Protein AF-A0A5C7PFW2-F1 (afdb_monomer)

Structure (mmCIF, N/CA/C/O backbone):
data_AF-A0A5C7PFW2-F1
#
_entry.id   AF-A0A5C7PFW2-F1
#
loop_
_atom_site.group_PDB
_atom_site.id
_atom_site.type_symbol
_atom_site.label_atom_id
_atom_site.label_alt_id
_atom_site.label_comp_id
_atom_site.label_asym_id
_atom_site.label_entity_id
_atom_site.label_seq_id
_atom_site.pdbx_PDB_ins_code
_atom_site.Cartn_x
_atom_site.Cartn_y
_atom_site.Cartn_z
_atom_site.occupancy
_atom_site.B_iso_or_equiv
_atom_site.auth_seq_id
_atom_site.auth_comp_id
_atom_site.auth_asym_id
_atom_site.auth_atom_id
_atom_site.pdbx_PDB_model_num
ATOM 1 N N . MET A 1 1 ? 14.419 -6.533 11.117 1.00 58.41 1 MET A N 1
ATOM 2 C CA . MET A 1 1 ? 13.144 -5.797 11.084 1.00 58.41 1 MET A CA 1
ATOM 3 C C . MET A 1 1 ? 13.239 -4.770 9.971 1.00 58.41 1 MET A C 1
ATOM 5 O O . MET A 1 1 ? 14.341 -4.310 9.680 1.00 58.41 1 MET A O 1
ATOM 9 N N . SER A 1 2 ? 12.145 -4.497 9.266 1.00 79.31 2 SER A N 1
ATOM 10 C CA . SER A 1 2 ? 12.105 -3.387 8.311 1.00 79.31 2 SER A CA 1
ATOM 11 C C . SER A 1 2 ? 12.112 -2.048 9.065 1.00 79.31 2 SER A C 1
ATOM 13 O O . SER A 1 2 ? 11.689 -1.977 10.216 1.00 79.31 2 SER A O 1
ATOM 15 N N . SER A 1 3 ? 12.561 -0.965 8.422 1.00 87.31 3 SER A N 1
ATOM 16 C CA . SER A 1 3 ? 12.561 0.372 9.046 1.00 87.31 3 SER A CA 1
ATOM 17 C C . SER A 1 3 ? 11.156 0.813 9.494 1.00 87.31 3 SER A C 1
ATOM 19 O O . SER A 1 3 ? 11.021 1.553 10.464 1.00 87.31 3 SER A O 1
ATOM 21 N N . MET A 1 4 ? 10.103 0.333 8.824 1.00 91.19 4 MET A N 1
ATOM 22 C CA . MET A 1 4 ? 8.717 0.617 9.199 1.00 91.19 4 MET A CA 1
ATOM 23 C C . MET A 1 4 ? 8.263 -0.157 10.438 1.00 91.19 4 MET A C 1
ATOM 25 O O . MET A 1 4 ? 7.565 0.411 11.269 1.00 91.19 4 MET A O 1
ATOM 29 N N . GLU A 1 5 ? 8.681 -1.414 10.598 1.00 92.25 5 GLU A N 1
ATOM 30 C CA . GLU A 1 5 ? 8.398 -2.196 11.812 1.00 92.25 5 GLU A CA 1
ATOM 31 C C . GLU A 1 5 ? 9.031 -1.554 13.049 1.00 92.25 5 GLU A C 1
ATOM 33 O O . GLU A 1 5 ? 8.423 -1.505 14.116 1.00 92.25 5 GLU A O 1
ATOM 38 N N . GLU A 1 6 ? 10.250 -1.031 12.910 1.00 93.56 6 GLU A N 1
ATOM 39 C CA . GLU A 1 6 ? 10.944 -0.332 13.993 1.00 93.56 6 GLU A CA 1
ATOM 40 C C . GLU A 1 6 ? 10.229 0.969 14.370 1.00 93.56 6 GLU A C 1
ATOM 42 O O . GLU A 1 6 ? 10.021 1.232 15.557 1.00 93.56 6 GLU A O 1
ATOM 47 N N . ALA A 1 7 ? 9.797 1.747 13.372 1.00 90.62 7 ALA A N 1
ATOM 48 C CA . ALA A 1 7 ? 9.017 2.961 13.589 1.00 90.62 7 ALA A CA 1
ATOM 49 C C . ALA A 1 7 ? 7.659 2.665 14.253 1.00 90.62 7 ALA A C 1
ATOM 51 O O . ALA A 1 7 ? 7.290 3.343 15.214 1.00 90.62 7 ALA A O 1
ATOM 52 N N . ASP A 1 8 ? 6.946 1.626 13.802 1.00 94.88 8 ASP A N 1
ATOM 53 C CA . ASP A 1 8 ? 5.674 1.205 14.400 1.00 94.88 8 ASP A CA 1
ATOM 54 C C . ASP A 1 8 ? 5.854 0.752 15.853 1.00 94.88 8 ASP A C 1
ATOM 56 O O . ASP A 1 8 ? 5.102 1.166 16.737 1.00 94.88 8 ASP A O 1
ATOM 60 N N . LYS A 1 9 ? 6.902 -0.034 16.128 1.00 94.88 9 LYS A N 1
ATOM 61 C CA . LYS A 1 9 ? 7.241 -0.485 17.482 1.00 94.88 9 LYS A CA 1
ATOM 62 C C . LYS A 1 9 ? 7.573 0.687 18.408 1.00 94.88 9 LYS A C 1
ATOM 64 O O . LYS A 1 9 ? 7.133 0.694 19.558 1.00 94.88 9 LYS A O 1
ATOM 69 N N . ALA A 1 10 ? 8.329 1.673 17.925 1.00 94.12 10 ALA A N 1
ATOM 70 C CA . ALA A 1 10 ? 8.646 2.875 18.693 1.00 94.12 10 ALA A CA 1
ATOM 71 C C . ALA A 1 10 ? 7.384 3.698 19.005 1.00 94.12 10 ALA A C 1
ATOM 73 O O . ALA A 1 10 ? 7.201 4.124 20.144 1.00 94.12 10 ALA A O 1
ATOM 74 N N . ALA A 1 11 ? 6.481 3.859 18.030 1.00 91.44 11 ALA A N 1
ATOM 75 C CA . ALA A 1 11 ? 5.197 4.525 18.239 1.00 91.44 11 ALA A CA 1
ATOM 76 C C . ALA A 1 11 ? 4.312 3.766 19.246 1.00 91.44 11 ALA A C 1
ATOM 78 O O . ALA A 1 11 ? 3.707 4.376 20.132 1.00 91.44 11 ALA A O 1
ATOM 79 N N . ALA A 1 12 ? 4.277 2.432 19.164 1.00 94.19 12 ALA A N 1
ATOM 80 C CA . ALA A 1 12 ? 3.529 1.584 20.090 1.00 94.19 12 ALA A CA 1
ATOM 81 C C . ALA A 1 12 ? 3.974 1.775 21.546 1.00 94.19 12 ALA A C 1
ATOM 83 O O . ALA A 1 12 ? 3.132 1.858 22.435 1.00 94.19 12 ALA A O 1
ATOM 84 N N . ALA A 1 13 ? 5.284 1.894 21.783 1.00 95.81 13 ALA A N 1
ATOM 85 C CA . ALA A 1 13 ? 5.854 2.009 23.124 1.00 95.81 13 ALA A CA 1
ATOM 86 C C . ALA A 1 13 ? 5.426 3.278 23.888 1.00 95.81 13 ALA A C 1
ATOM 88 O O . ALA A 1 13 ? 5.554 3.319 25.110 1.00 95.81 13 ALA A O 1
ATOM 89 N N . VAL A 1 14 ? 4.927 4.306 23.191 1.00 94.62 14 VAL A N 1
ATOM 90 C CA . VAL A 1 14 ? 4.545 5.602 23.786 1.00 94.62 14 VAL A CA 1
ATOM 91 C C . VAL A 1 14 ? 3.056 5.939 23.646 1.00 94.62 14 VAL A C 1
ATOM 93 O O . VAL A 1 14 ? 2.611 6.969 24.153 1.00 94.62 14 VAL A O 1
ATOM 96 N N . SER A 1 15 ? 2.279 5.101 22.957 1.00 91.00 15 SER A N 1
ATOM 97 C CA . SER A 1 15 ? 0.868 5.375 22.658 1.00 91.00 15 SER A CA 1
ATOM 98 C C . SER A 1 15 ? -0.029 5.171 23.884 1.00 91.00 15 SER A C 1
ATOM 100 O O . SER A 1 15 ? 0.099 4.177 24.593 1.00 91.00 15 SER A O 1
ATOM 102 N N . LYS A 1 16 ? -0.955 6.110 24.120 1.00 93.81 16 LYS A N 1
ATOM 103 C CA . LYS A 1 16 ? -1.936 6.075 25.229 1.00 93.81 16 LYS A CA 1
ATOM 104 C C . LYS A 1 16 ? -3.391 5.973 24.761 1.00 93.81 16 LYS A C 1
ATOM 106 O O . LYS A 1 16 ? -4.264 5.681 25.563 1.00 93.81 16 LYS A O 1
ATOM 111 N N . GLU A 1 17 ? -3.618 6.212 23.476 1.00 91.25 17 GLU A N 1
ATOM 112 C CA . GLU A 1 17 ? -4.919 6.258 22.809 1.00 91.25 17 GLU A CA 1
ATOM 113 C C . GLU A 1 17 ? -4.904 5.302 21.602 1.00 91.25 17 GLU A C 1
ATOM 115 O O . GLU A 1 17 ? -3.811 4.902 21.169 1.00 91.25 17 GLU A O 1
ATOM 120 N N . PRO A 1 18 ? -6.071 4.937 21.032 1.00 93.50 18 PRO A N 1
ATOM 121 C CA . PRO A 1 18 ? -6.139 4.130 19.817 1.00 93.50 18 PRO A CA 1
ATOM 122 C C . PRO A 1 18 ? -5.284 4.714 18.687 1.00 93.50 18 PRO A C 1
ATOM 124 O O . PRO A 1 18 ? -5.275 5.922 18.445 1.00 93.50 18 PRO A O 1
ATOM 127 N N . ARG A 1 19 ? -4.579 3.841 17.965 1.00 94.62 19 ARG A N 1
ATOM 128 C CA . ARG A 1 19 ? -3.699 4.201 16.848 1.00 94.62 19 ARG A CA 1
ATOM 129 C C . ARG A 1 19 ? -3.888 3.223 15.699 1.00 94.62 19 ARG A C 1
ATOM 131 O O . ARG A 1 19 ? -4.321 2.098 15.914 1.00 94.62 19 ARG A O 1
ATOM 138 N N . VAL A 1 20 ? -3.447 3.625 14.516 1.00 96.44 20 VAL A N 1
ATOM 139 C CA . VAL A 1 20 ? -3.260 2.711 13.386 1.00 96.44 20 VAL A CA 1
ATOM 140 C C . VAL A 1 20 ? -1.843 2.144 13.436 1.00 96.44 20 VAL A C 1
ATOM 142 O O . VAL A 1 20 ? -0.877 2.914 13.503 1.00 96.44 20 VAL A O 1
ATOM 145 N N . SER A 1 21 ? -1.720 0.818 13.424 1.00 96.75 21 SER A N 1
ATOM 146 C CA . SER A 1 21 ? -0.447 0.100 13.322 1.00 96.75 21 SER A CA 1
ATOM 147 C C . SER A 1 21 ? -0.145 -0.381 11.906 1.00 96.75 21 SER A C 1
ATOM 149 O O . SER A 1 21 ? -1.033 -0.453 11.054 1.00 96.75 21 SER A O 1
ATOM 151 N N . LEU A 1 22 ? 1.112 -0.771 11.667 1.00 97.06 22 LEU A N 1
ATOM 152 C CA . LEU A 1 22 ? 1.497 -1.438 10.419 1.00 97.06 22 LEU A CA 1
ATOM 153 C C . LEU A 1 22 ? 0.630 -2.679 10.170 1.00 97.06 22 LEU A C 1
ATOM 155 O O . LEU A 1 22 ? 0.133 -2.872 9.064 1.00 97.06 22 LEU A O 1
ATOM 159 N N . ALA A 1 23 ? 0.414 -3.482 11.215 1.00 96.94 23 ALA A N 1
ATOM 160 C CA . ALA A 1 23 ? -0.381 -4.701 11.134 1.00 96.94 23 ALA A CA 1
ATOM 161 C C . ALA A 1 23 ? -1.847 -4.410 10.779 1.00 96.94 23 ALA A C 1
ATOM 163 O O . ALA A 1 23 ? -2.431 -5.151 9.992 1.00 96.94 23 ALA A O 1
ATOM 164 N N . ASP A 1 24 ? -2.424 -3.317 11.293 1.00 96.69 24 ASP A N 1
ATOM 165 C CA . ASP A 1 24 ? -3.787 -2.905 10.934 1.00 96.69 24 ASP A CA 1
ATOM 166 C C . ASP A 1 24 ? -3.885 -2.564 9.446 1.00 96.69 24 ASP A C 1
ATOM 168 O O . ASP A 1 24 ? -4.825 -2.988 8.778 1.00 96.69 24 ASP A O 1
ATOM 172 N N . ILE A 1 25 ? -2.900 -1.836 8.908 1.00 97.62 25 ILE A N 1
ATOM 173 C CA . ILE A 1 25 ? -2.858 -1.487 7.482 1.00 97.62 25 ILE A CA 1
ATOM 174 C C . ILE A 1 25 ? -2.733 -2.752 6.634 1.00 97.62 25 ILE A C 1
ATOM 176 O O . ILE A 1 25 ? -3.517 -2.952 5.706 1.00 97.62 25 ILE A O 1
ATOM 180 N N . GLU A 1 26 ? -1.783 -3.628 6.966 1.00 97.38 26 GLU A N 1
ATOM 181 C CA . GLU A 1 26 ? -1.547 -4.865 6.217 1.00 97.38 26 GLU A CA 1
ATOM 182 C C . GLU A 1 26 ? -2.753 -5.806 6.262 1.00 97.38 26 GLU A C 1
ATOM 184 O O . GLU A 1 26 ? -3.108 -6.400 5.243 1.00 97.38 26 GLU A O 1
ATOM 189 N N . ALA A 1 27 ? -3.452 -5.872 7.396 1.00 97.88 27 ALA A N 1
ATOM 190 C CA . ALA A 1 27 ? -4.677 -6.650 7.538 1.00 97.88 27 ALA A CA 1
ATOM 191 C C . ALA A 1 27 ? -5.836 -6.131 6.669 1.00 97.88 27 ALA A C 1
ATOM 193 O O . ALA A 1 27 ? -6.778 -6.888 6.411 1.00 97.88 27 ALA A O 1
ATOM 194 N N . GLN A 1 28 ? -5.800 -4.873 6.217 1.00 97.81 28 GLN A N 1
ATOM 195 C CA . GLN A 1 28 ? -6.814 -4.295 5.329 1.00 97.81 28 GLN A CA 1
ATOM 196 C C . GLN A 1 28 ? -6.480 -4.436 3.838 1.00 97.81 28 GLN A C 1
ATOM 198 O O . GLN A 1 28 ? -7.343 -4.150 3.007 1.00 97.81 28 GLN A O 1
ATOM 203 N N . ILE A 1 29 ? -5.284 -4.906 3.474 1.00 98.38 29 ILE A N 1
ATOM 204 C CA . ILE A 1 29 ? -4.924 -5.157 2.073 1.00 98.38 29 ILE A CA 1
ATOM 205 C C . ILE A 1 29 ? -5.651 -6.421 1.594 1.00 98.38 29 ILE A C 1
ATOM 207 O O . ILE A 1 29 ? -5.513 -7.498 2.170 1.00 98.38 29 ILE A O 1
ATOM 211 N N . ALA A 1 30 ? -6.437 -6.289 0.527 1.00 98.44 30 ALA A N 1
ATOM 212 C CA . ALA A 1 30 ? -7.112 -7.399 -0.140 1.00 98.44 30 ALA A CA 1
ATOM 213 C C . ALA A 1 30 ? -6.252 -8.010 -1.255 1.00 98.44 30 ALA A C 1
ATOM 215 O O . ALA A 1 30 ? -6.235 -9.226 -1.425 1.00 98.44 30 ALA A O 1
ATOM 216 N N . SER A 1 31 ? -5.539 -7.181 -2.023 1.00 98.50 31 SER A N 1
ATOM 217 C CA . SER A 1 31 ? -4.629 -7.655 -3.072 1.00 98.50 31 SER A CA 1
ATOM 218 C C . SER A 1 31 ? -3.511 -6.655 -3.363 1.00 98.50 31 SER A C 1
ATOM 220 O O . SER A 1 31 ? -3.645 -5.458 -3.104 1.00 98.50 31 SER A O 1
ATOM 222 N N . GLU A 1 32 ? -2.402 -7.167 -3.897 1.00 98.50 32 GLU A N 1
ATOM 223 C CA . GLU A 1 32 ? -1.198 -6.407 -4.232 1.00 98.50 32 GLU A CA 1
ATOM 224 C C . GLU A 1 32 ? -0.774 -6.722 -5.673 1.00 98.50 32 GLU A C 1
ATOM 226 O O . GLU A 1 32 ? -0.601 -7.887 -6.037 1.00 98.50 32 GLU A O 1
ATOM 231 N N . TYR A 1 33 ? -0.555 -5.679 -6.474 1.00 98.44 33 TYR A N 1
ATOM 232 C CA . TYR A 1 33 ? -0.065 -5.785 -7.848 1.00 98.44 33 TYR A CA 1
ATOM 233 C C . TYR A 1 33 ? 1.243 -5.014 -7.988 1.00 98.44 33 TYR A C 1
ATOM 235 O O . TYR A 1 33 ? 1.311 -3.829 -7.666 1.00 98.44 33 TYR A O 1
ATOM 243 N N . ARG A 1 34 ? 2.285 -5.680 -8.491 1.00 98.19 34 ARG A N 1
ATOM 244 C CA . ARG A 1 34 ? 3.625 -5.104 -8.663 1.00 98.19 34 ARG A CA 1
ATOM 245 C C . ARG A 1 34 ? 4.099 -5.266 -10.095 1.00 98.19 34 ARG A C 1
ATOM 247 O O . ARG A 1 34 ? 4.126 -6.380 -10.612 1.00 98.19 34 ARG A O 1
ATOM 254 N N . PHE A 1 35 ? 4.508 -4.167 -10.710 1.00 98.06 35 PHE A N 1
ATOM 255 C CA . PHE A 1 35 ? 4.990 -4.136 -12.088 1.00 98.06 35 PHE A CA 1
ATOM 256 C C . PHE A 1 35 ? 5.833 -2.882 -12.329 1.00 98.06 35 PHE A C 1
ATOM 258 O O . PHE A 1 35 ? 5.828 -1.949 -11.524 1.00 98.06 35 PHE A O 1
ATOM 265 N N . THR A 1 36 ? 6.600 -2.859 -13.412 1.00 98.06 36 THR A N 1
ATOM 266 C CA . THR A 1 36 ? 7.261 -1.634 -13.875 1.00 98.06 36 THR A CA 1
ATOM 267 C C . THR A 1 36 ? 6.334 -0.841 -14.789 1.00 98.06 36 THR A C 1
ATOM 269 O O . THR A 1 36 ? 5.447 -1.407 -15.427 1.00 98.06 36 THR A O 1
ATOM 272 N N . ALA A 1 37 ? 6.540 0.468 -14.919 1.00 97.38 37 ALA A N 1
ATOM 273 C CA . ALA A 1 37 ? 5.761 1.254 -15.875 1.00 97.38 37 ALA A CA 1
ATOM 274 C C . ALA A 1 37 ? 5.912 0.737 -17.320 1.00 97.38 37 ALA A C 1
ATOM 276 O O . ALA A 1 37 ? 4.964 0.820 -18.098 1.00 97.38 37 ALA A O 1
ATOM 277 N N . ALA A 1 38 ? 7.064 0.149 -17.666 1.00 97.12 38 ALA A N 1
ATOM 278 C CA . ALA A 1 38 ? 7.262 -0.531 -18.943 1.00 97.12 38 ALA A CA 1
ATOM 279 C C . ALA A 1 38 ? 6.309 -1.726 -19.124 1.00 97.12 38 ALA A C 1
ATOM 281 O O . ALA A 1 38 ? 5.708 -1.848 -20.190 1.00 97.12 38 ALA A O 1
ATOM 282 N N . ASP A 1 39 ? 6.119 -2.555 -18.091 1.00 96.69 39 ASP A N 1
ATOM 283 C CA . ASP A 1 39 ? 5.187 -3.694 -18.126 1.00 96.69 39 ASP A CA 1
ATOM 284 C C . ASP A 1 39 ? 3.740 -3.224 -18.355 1.00 96.69 39 ASP A C 1
ATOM 286 O O . ASP A 1 39 ? 3.015 -3.798 -19.166 1.00 96.69 39 ASP A O 1
ATOM 290 N N . ALA A 1 40 ? 3.325 -2.145 -17.682 1.00 95.81 40 ALA A N 1
ATOM 291 C CA . ALA A 1 40 ? 1.983 -1.582 -17.842 1.00 95.81 40 ALA A CA 1
ATOM 292 C C . ALA A 1 40 ? 1.746 -1.039 -19.257 1.00 95.81 40 ALA A C 1
ATOM 294 O O . ALA A 1 40 ? 0.712 -1.303 -19.866 1.00 95.81 40 ALA A O 1
ATOM 295 N N . VAL A 1 41 ? 2.723 -0.303 -19.793 1.00 96.88 41 VAL A N 1
ATOM 296 C CA . VAL A 1 41 ? 2.659 0.252 -21.149 1.00 96.88 41 VAL A CA 1
ATOM 297 C C . VAL A 1 41 ? 2.657 -0.851 -22.209 1.00 96.88 41 VAL A C 1
ATOM 299 O O . VAL A 1 41 ? 1.942 -0.738 -23.205 1.00 96.88 41 VAL A O 1
ATOM 302 N N . HIS A 1 42 ? 3.404 -1.934 -21.984 1.00 95.88 42 HIS A N 1
ATOM 303 C CA . HIS A 1 42 ? 3.425 -3.090 -22.877 1.00 95.88 42 HIS A CA 1
ATOM 304 C C . HIS A 1 42 ? 2.048 -3.759 -23.025 1.00 95.88 42 HIS A C 1
ATOM 306 O O . HIS A 1 42 ? 1.757 -4.316 -24.079 1.00 95.88 42 HIS A O 1
ATOM 312 N N . GLY A 1 43 ? 1.189 -3.675 -22.003 1.00 93.88 43 GLY A N 1
ATOM 313 C CA . GLY A 1 43 ? -0.171 -4.222 -22.034 1.00 93.88 43 GLY A CA 1
ATOM 314 C C . GLY A 1 43 ? -1.193 -3.405 -22.840 1.00 93.88 43 GLY A C 1
ATOM 315 O O . GLY A 1 43 ? -2.323 -3.861 -23.012 1.00 93.88 43 GLY A O 1
ATOM 316 N N . LEU A 1 44 ? -0.843 -2.209 -23.327 1.00 96.50 44 LEU A N 1
ATOM 317 C CA . LEU A 1 44 ? -1.738 -1.374 -24.138 1.00 96.50 44 LEU A CA 1
ATOM 318 C C . LEU A 1 44 ? -1.840 -1.888 -25.582 1.00 96.50 44 LEU A C 1
ATOM 320 O O . LEU A 1 44 ? -0.916 -2.507 -26.100 1.00 96.50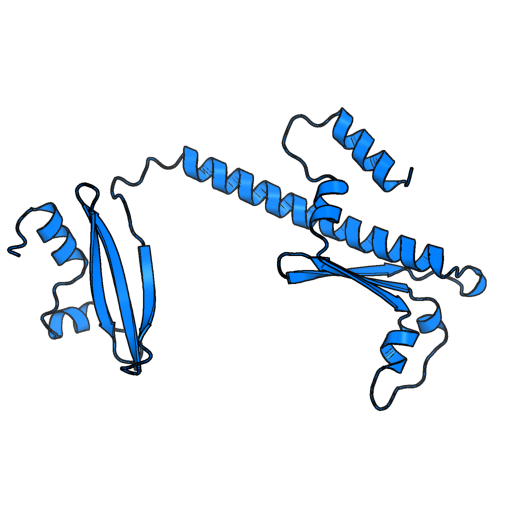 44 LEU A O 1
ATOM 324 N N . THR A 1 45 ? -2.964 -1.614 -26.255 1.00 95.06 45 THR A N 1
ATOM 325 C CA . THR A 1 45 ? -3.204 -2.050 -27.643 1.00 95.06 45 THR A CA 1
ATOM 326 C C . THR A 1 45 ? -3.617 -0.868 -28.537 1.00 95.06 45 THR A C 1
ATOM 328 O O . THR A 1 45 ? -4.722 -0.353 -28.362 1.00 95.06 45 THR A O 1
ATOM 331 N N . PRO A 1 46 ? -2.778 -0.446 -29.508 1.00 93.06 46 PRO A N 1
ATOM 332 C CA . PRO A 1 46 ? -1.401 -0.902 -29.729 1.00 93.06 46 PRO A CA 1
ATOM 333 C C . PRO A 1 46 ? -0.452 -0.410 -28.616 1.00 93.06 46 PRO A C 1
ATOM 335 O O . PRO A 1 46 ? -0.692 0.655 -28.041 1.00 93.06 46 PRO A O 1
ATOM 338 N N . PRO A 1 47 ? 0.639 -1.137 -28.316 1.00 93.50 47 PRO A N 1
ATOM 339 C CA . PRO A 1 47 ? 1.600 -0.690 -27.317 1.00 93.50 47 PRO A CA 1
ATOM 340 C C . PRO A 1 47 ? 2.423 0.480 -27.878 1.00 93.50 47 PRO A C 1
ATOM 342 O O . PRO A 1 47 ? 2.971 0.369 -28.981 1.00 93.50 47 PRO A O 1
ATOM 345 N N . PRO A 1 48 ? 2.545 1.607 -27.157 1.00 94.12 48 PRO A N 1
ATOM 346 C CA . PRO A 1 48 ? 3.430 2.683 -27.576 1.00 94.12 48 PRO A CA 1
ATOM 347 C C . PRO A 1 48 ? 4.906 2.302 -27.331 1.00 94.12 48 PRO A C 1
ATOM 349 O O . PRO A 1 48 ? 5.198 1.352 -26.596 1.00 94.12 48 PRO A O 1
ATOM 352 N N . PRO A 1 49 ? 5.871 3.037 -27.919 1.00 95.38 49 PRO A N 1
ATOM 353 C CA . PRO A 1 49 ? 7.292 2.778 -27.703 1.00 95.38 49 PRO A CA 1
ATOM 354 C C . PRO A 1 49 ? 7.691 2.893 -26.224 1.00 95.38 49 PRO A C 1
ATOM 356 O O . PRO A 1 49 ? 7.449 3.913 -25.577 1.00 95.38 49 PRO A O 1
ATOM 359 N N . ILE A 1 50 ? 8.348 1.859 -25.695 1.00 95.31 50 ILE A N 1
ATOM 360 C CA . ILE A 1 50 ? 8.849 1.844 -24.316 1.00 95.31 50 ILE A CA 1
ATOM 361 C C . ILE A 1 50 ? 10.172 2.612 -24.251 1.00 95.31 50 ILE A C 1
ATOM 363 O O . ILE A 1 50 ? 11.146 2.241 -24.905 1.00 95.31 50 ILE A O 1
ATOM 367 N N . VAL A 1 51 ? 10.222 3.651 -23.416 1.00 94.81 51 VAL A N 1
ATOM 368 C CA . VAL A 1 51 ? 11.439 4.433 -23.146 1.00 94.81 51 VAL A CA 1
ATOM 369 C C . VAL A 1 51 ? 12.150 3.946 -21.881 1.00 94.81 51 VAL A C 1
ATOM 371 O O . VAL A 1 51 ? 11.515 3.458 -20.947 1.00 94.81 51 VAL A O 1
ATOM 374 N N . GLU A 1 52 ? 13.475 4.100 -21.834 1.00 92.56 52 GLU A N 1
ATOM 375 C CA . GLU A 1 52 ? 14.331 3.545 -20.772 1.00 92.56 52 GLU A CA 1
ATOM 376 C C . GLU A 1 52 ? 13.904 3.909 -19.333 1.00 92.56 52 GLU A C 1
ATOM 378 O O . GLU A 1 52 ? 13.879 3.012 -18.489 1.00 92.56 52 GLU A O 1
ATOM 383 N N . PRO A 1 53 ? 13.464 5.152 -19.027 1.00 94.94 53 PRO A N 1
ATOM 384 C CA . PRO A 1 53 ? 12.992 5.499 -17.683 1.00 94.94 53 PRO A CA 1
ATOM 385 C C . PRO A 1 53 ? 11.807 4.660 -17.177 1.00 94.94 53 PRO A C 1
ATOM 387 O O . PRO A 1 53 ? 11.658 4.475 -15.970 1.00 94.94 53 PRO A O 1
ATOM 390 N N . LEU A 1 54 ? 10.971 4.114 -18.069 1.00 96.31 54 LEU A N 1
ATOM 391 C CA . LEU A 1 54 ? 9.821 3.292 -17.672 1.00 96.31 54 LEU A CA 1
ATOM 392 C C . LEU A 1 54 ? 10.235 1.920 -17.126 1.00 96.31 54 LEU A C 1
ATOM 394 O O . LEU A 1 54 ? 9.486 1.321 -16.355 1.00 96.31 54 LEU A O 1
ATOM 398 N N . LYS A 1 55 ? 11.422 1.427 -17.498 1.00 95.50 55 LYS A N 1
ATOM 399 C CA . LYS A 1 55 ? 11.930 0.115 -17.067 1.00 95.50 55 LYS A CA 1
ATOM 400 C C . LYS A 1 55 ? 12.408 0.107 -15.614 1.00 95.50 55 LYS A C 1
ATOM 402 O O . LYS A 1 55 ? 12.515 -0.958 -15.018 1.00 95.50 55 LYS A O 1
ATOM 407 N N . ILE A 1 56 ? 12.687 1.284 -15.052 1.00 96.75 56 ILE A N 1
ATOM 408 C CA . ILE A 1 56 ? 13.206 1.443 -13.684 1.00 96.75 56 ILE A CA 1
ATOM 409 C C . ILE A 1 56 ? 12.166 2.017 -12.714 1.00 96.75 56 ILE A C 1
ATOM 411 O O . ILE A 1 56 ? 12.408 2.064 -11.511 1.00 96.75 56 ILE A O 1
ATOM 415 N N . LEU A 1 57 ? 11.010 2.447 -13.229 1.00 97.81 57 LEU A N 1
ATOM 416 C CA . LEU A 1 57 ? 9.884 2.921 -12.433 1.00 97.81 57 LEU A CA 1
ATOM 417 C C . LEU A 1 57 ? 9.066 1.721 -11.944 1.00 97.81 57 LEU A C 1
ATOM 419 O O . LEU A 1 57 ? 8.246 1.177 -12.683 1.00 97.81 57 LEU A O 1
ATOM 423 N N . SER A 1 58 ? 9.289 1.320 -10.695 1.00 98.44 58 SER A N 1
ATOM 424 C CA . SER A 1 58 ? 8.507 0.293 -10.007 1.00 98.44 58 SER A CA 1
ATOM 425 C C . SER A 1 58 ? 7.211 0.883 -9.453 1.00 98.44 58 SER A C 1
ATOM 427 O O . SER A 1 58 ? 7.222 1.925 -8.794 1.00 98.44 58 SER A O 1
ATOM 429 N N . ILE A 1 59 ? 6.104 0.185 -9.685 1.00 98.56 59 ILE A N 1
ATOM 430 C CA . ILE A 1 59 ? 4.761 0.535 -9.227 1.00 98.56 59 ILE A CA 1
ATOM 431 C C . ILE A 1 59 ? 4.247 -0.596 -8.333 1.00 98.56 59 ILE A C 1
ATOM 433 O O . ILE A 1 59 ? 4.430 -1.778 -8.637 1.00 98.56 59 ILE A O 1
ATOM 437 N N . CYS A 1 60 ? 3.611 -0.222 -7.226 1.00 98.62 60 CYS A N 1
ATOM 438 C CA . CYS A 1 60 ? 2.872 -1.123 -6.353 1.00 98.62 60 CYS A CA 1
ATOM 439 C C . CYS A 1 60 ? 1.451 -0.583 -6.190 1.00 98.62 60 CYS A C 1
ATOM 441 O O . CYS A 1 60 ? 1.276 0.553 -5.753 1.00 98.62 60 CYS A O 1
ATOM 443 N N . ILE A 1 61 ? 0.447 -1.375 -6.548 1.00 98.75 61 ILE A N 1
ATOM 444 C CA . ILE A 1 61 ? -0.962 -1.055 -6.320 1.00 98.75 61 ILE A CA 1
ATOM 445 C C . ILE A 1 61 ? -1.465 -1.955 -5.200 1.00 98.75 61 ILE A C 1
ATOM 447 O O . ILE A 1 61 ? -1.404 -3.179 -5.323 1.00 98.75 61 ILE A O 1
ATOM 451 N N . LEU A 1 62 ? -1.983 -1.348 -4.136 1.00 98.75 62 LEU A N 1
ATOM 452 C CA . LEU A 1 62 ? -2.684 -2.057 -3.071 1.00 98.75 62 LEU A CA 1
ATOM 453 C C . LEU A 1 62 ? -4.178 -1.784 -3.211 1.00 98.75 62 LEU A C 1
ATOM 455 O O . LEU A 1 62 ? -4.604 -0.627 -3.235 1.00 98.75 62 LEU A O 1
ATOM 459 N N . VAL A 1 63 ? -4.965 -2.851 -3.298 1.00 98.62 63 VAL A N 1
ATOM 460 C CA . VAL A 1 63 ? -6.425 -2.787 -3.212 1.00 98.62 63 VAL A CA 1
ATOM 461 C C . VAL A 1 63 ? -6.810 -3.141 -1.785 1.00 98.62 63 VAL A C 1
ATOM 463 O O . VAL A 1 63 ? -6.452 -4.212 -1.294 1.00 98.62 63 VAL A O 1
ATOM 466 N N . MET A 1 64 ? -7.531 -2.247 -1.125 1.00 98.06 64 MET A N 1
ATOM 467 C CA . MET A 1 64 ? -8.004 -2.403 0.246 1.00 98.06 64 MET A CA 1
ATOM 468 C C . MET A 1 64 ? -9.323 -3.189 0.276 1.00 98.06 64 MET A C 1
ATOM 470 O O . MET A 1 64 ? -10.081 -3.192 -0.693 1.00 98.06 64 MET A O 1
ATOM 474 N N . LYS A 1 65 ? -9.644 -3.828 1.406 1.00 97.75 65 LYS A N 1
ATOM 475 C CA . LYS A 1 65 ? -10.891 -4.599 1.599 1.00 97.75 65 LYS A CA 1
ATOM 476 C C . LYS A 1 65 ? -12.170 -3.781 1.392 1.00 97.75 65 LYS A C 1
ATOM 478 O O . LYS A 1 65 ? -13.188 -4.345 1.012 1.00 97.75 65 LYS A O 1
ATOM 483 N N . ASN A 1 66 ? -12.117 -2.469 1.612 1.00 92.12 66 ASN A N 1
ATOM 484 C CA . ASN A 1 66 ? -13.230 -1.546 1.368 1.00 92.12 66 ASN A CA 1
ATOM 485 C C . ASN A 1 66 ? -13.334 -1.070 -0.097 1.00 92.12 66 ASN A C 1
ATOM 487 O O . ASN A 1 66 ? -14.143 -0.198 -0.395 1.00 92.12 66 ASN A O 1
ATOM 491 N N . GLY A 1 67 ? -12.496 -1.590 -0.999 1.00 95.94 67 GLY A N 1
ATOM 492 C CA . GLY A 1 67 ? -12.459 -1.205 -2.410 1.00 95.94 67 GLY A CA 1
ATOM 493 C C . GLY A 1 67 ? -11.598 0.021 -2.725 1.00 95.94 67 GLY A C 1
ATOM 494 O O . GLY A 1 67 ? -11.417 0.337 -3.898 1.00 95.94 67 GLY A O 1
ATOM 495 N N . PHE A 1 68 ? -11.026 0.700 -1.723 1.00 97.44 68 PHE A N 1
ATOM 496 C CA . PHE A 1 68 ? -10.094 1.801 -1.967 1.00 97.44 68 PHE A CA 1
ATOM 497 C C . PHE A 1 68 ? -8.784 1.282 -2.573 1.00 97.44 68 PHE A C 1
ATOM 499 O O . PHE A 1 68 ? -8.294 0.219 -2.195 1.00 97.44 68 PHE A O 1
ATOM 506 N N . THR A 1 69 ? -8.182 2.042 -3.485 1.00 98.19 69 THR A N 1
ATOM 507 C CA . THR A 1 69 ? -6.905 1.679 -4.113 1.00 98.19 69 THR A CA 1
ATOM 508 C C . THR A 1 69 ? -5.857 2.748 -3.865 1.00 98.19 69 THR A C 1
ATOM 510 O O . THR A 1 69 ? -6.117 3.928 -4.095 1.00 98.19 69 THR A O 1
ATOM 513 N N . VAL A 1 70 ? -4.653 2.336 -3.474 1.00 98.31 70 VAL A N 1
ATOM 514 C CA . VAL A 1 70 ? -3.492 3.223 -3.335 1.00 98.31 70 VAL A CA 1
ATOM 515 C C . VAL A 1 70 ? -2.372 2.770 -4.264 1.00 98.31 70 VAL A C 1
ATOM 517 O O . VAL A 1 70 ? -2.176 1.574 -4.487 1.00 98.31 70 VAL A 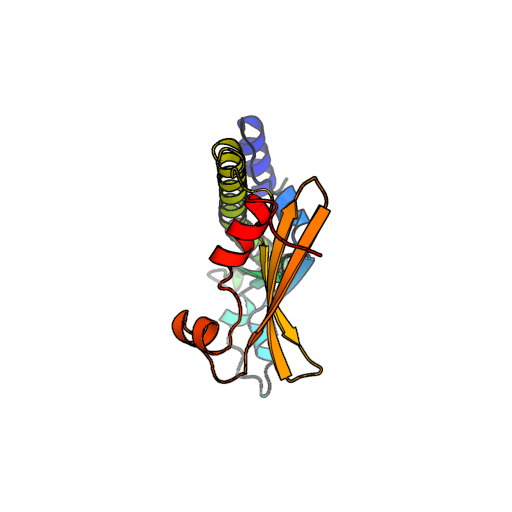O 1
ATOM 520 N N . ILE A 1 71 ? -1.631 3.735 -4.807 1.00 98.56 71 ILE A N 1
ATOM 521 C CA . ILE A 1 71 ? -0.498 3.487 -5.697 1.00 98.56 71 ILE A CA 1
ATOM 522 C C . ILE A 1 71 ? 0.765 4.027 -5.038 1.00 98.56 71 ILE A C 1
ATOM 524 O O . ILE A 1 71 ? 0.892 5.229 -4.798 1.00 98.56 71 ILE A O 1
ATOM 528 N N . GLY A 1 72 ? 1.718 3.142 -4.789 1.00 98.56 72 GLY A N 1
ATOM 529 C CA . GLY A 1 72 ? 3.069 3.499 -4.398 1.00 98.56 72 GLY A CA 1
ATOM 530 C C . GLY A 1 72 ? 4.048 3.379 -5.560 1.00 98.56 72 GLY A C 1
ATOM 531 O O . GLY A 1 72 ? 3.847 2.599 -6.498 1.00 98.56 72 GLY A O 1
ATOM 532 N N . LYS A 1 73 ? 5.111 4.181 -5.513 1.00 98.38 73 LYS A N 1
ATOM 533 C CA . LYS A 1 73 ? 6.081 4.310 -6.609 1.00 98.38 73 LYS A CA 1
ATOM 534 C C . LYS A 1 73 ? 7.521 4.344 -6.113 1.00 98.38 73 LYS A C 1
ATOM 536 O O . LYS A 1 73 ? 7.823 4.895 -5.059 1.00 98.38 73 LYS A O 1
ATOM 541 N N . SER A 1 74 ? 8.427 3.805 -6.922 1.00 97.62 74 SER A N 1
ATOM 542 C CA . SER A 1 74 ? 9.869 3.953 -6.739 1.00 97.62 74 SER A CA 1
ATOM 543 C C . SER A 1 74 ? 10.544 4.181 -8.085 1.00 97.62 74 SER A C 1
ATOM 545 O O . SER A 1 74 ? 10.386 3.384 -9.007 1.00 97.62 74 SER A O 1
ATOM 547 N N . ALA A 1 75 ? 11.285 5.282 -8.190 1.00 94.69 75 ALA A N 1
ATOM 548 C CA . ALA A 1 75 ? 12.016 5.672 -9.388 1.00 94.69 75 ALA A CA 1
ATOM 549 C C . ALA A 1 75 ? 13.444 6.079 -8.992 1.00 94.69 75 ALA A C 1
ATOM 551 O O . ALA A 1 75 ? 13.637 7.189 -8.489 1.00 94.69 75 ALA A O 1
ATOM 552 N N . PRO A 1 76 ? 14.451 5.203 -9.150 1.00 92.19 76 PRO A N 1
ATOM 553 C CA . PRO A 1 76 ? 15.829 5.584 -8.885 1.00 92.19 76 PRO A CA 1
ATOM 554 C C . PRO A 1 76 ? 16.313 6.594 -9.929 1.00 92.19 76 PRO A C 1
ATOM 556 O O . PRO A 1 76 ? 15.930 6.542 -11.094 1.00 92.19 76 PRO A O 1
ATOM 559 N N . ALA A 1 77 ? 17.211 7.490 -9.520 1.00 90.00 77 ALA A N 1
ATOM 560 C CA . ALA A 1 77 ? 17.747 8.528 -10.403 1.00 90.00 77 ALA A CA 1
ATOM 561 C C . ALA A 1 77 ? 18.599 7.976 -11.564 1.00 90.00 77 ALA A C 1
ATOM 563 O O . ALA A 1 77 ? 18.789 8.664 -12.562 1.00 90.00 77 ALA A O 1
ATOM 564 N N . SER A 1 78 ? 19.131 6.755 -11.435 1.00 90.38 78 SER A N 1
ATOM 565 C CA . SER A 1 78 ? 19.983 6.120 -12.444 1.00 90.38 78 SER A CA 1
ATOM 566 C C . SER A 1 78 ? 19.612 4.648 -12.639 1.00 90.38 78 SER A C 1
ATOM 568 O O . SER A 1 78 ? 19.525 3.923 -11.641 1.00 90.38 78 SER A O 1
ATOM 570 N N . PRO A 1 79 ? 19.481 4.170 -13.894 1.00 90.56 79 PRO A N 1
ATOM 571 C CA . PRO A 1 79 ? 19.285 2.753 -14.187 1.00 90.56 79 PRO A CA 1
ATOM 572 C C . PRO A 1 79 ? 20.385 1.844 -13.641 1.00 90.56 79 PRO A C 1
ATOM 574 O O . PRO A 1 79 ? 20.101 0.714 -13.260 1.00 90.56 79 PRO A O 1
ATOM 577 N N . ALA A 1 80 ? 21.621 2.340 -13.531 1.00 92.62 80 ALA A N 1
ATOM 578 C CA . ALA A 1 80 ? 22.738 1.569 -12.980 1.00 92.62 80 ALA A CA 1
ATOM 579 C C . ALA A 1 80 ? 22.519 1.161 -11.510 1.00 92.62 80 ALA A C 1
ATOM 581 O O . ALA A 1 80 ? 23.091 0.177 -11.052 1.00 92.62 80 ALA A O 1
ATOM 582 N N . ASN A 1 81 ? 21.670 1.898 -10.788 1.00 88.69 81 ASN A N 1
ATOM 583 C CA . ASN A 1 81 ? 21.330 1.638 -9.390 1.00 88.69 81 ASN A CA 1
ATOM 584 C C . ASN A 1 81 ? 19.988 0.905 -9.238 1.00 88.69 81 ASN A C 1
ATOM 586 O O . ASN A 1 81 ? 19.508 0.732 -8.116 1.00 88.69 81 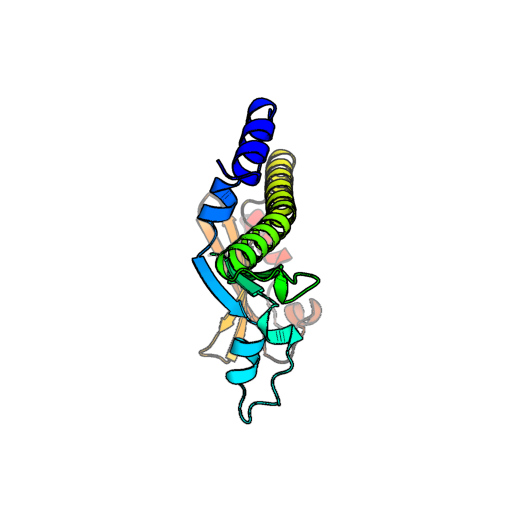ASN A O 1
ATOM 590 N N . TYR A 1 82 ? 19.341 0.518 -10.342 1.00 93.31 82 TYR A N 1
ATOM 591 C CA . TYR A 1 82 ? 18.058 -0.164 -10.277 1.00 93.31 82 TYR A CA 1
ATOM 592 C C . TYR A 1 82 ? 18.238 -1.611 -9.817 1.00 93.31 82 TYR A C 1
ATOM 594 O O . TYR A 1 82 ? 18.929 -2.415 -10.438 1.00 93.31 82 TYR A O 1
ATOM 602 N N . ASN A 1 83 ? 17.543 -1.950 -8.738 1.00 96.06 83 ASN A N 1
ATOM 603 C CA . ASN A 1 83 ? 17.334 -3.317 -8.302 1.00 96.06 83 ASN A CA 1
ATOM 604 C C . ASN A 1 83 ? 15.824 -3.546 -8.229 1.00 96.06 83 ASN A C 1
ATOM 606 O O . ASN A 1 83 ? 15.122 -2.832 -7.512 1.00 96.06 83 ASN A O 1
ATOM 610 N N . ARG A 1 84 ? 15.328 -4.538 -8.971 1.00 94.25 84 ARG A N 1
ATOM 611 C CA . ARG A 1 84 ? 13.890 -4.799 -9.117 1.00 94.25 84 ARG A CA 1
ATOM 612 C C . ARG A 1 84 ? 13.201 -5.103 -7.789 1.00 94.25 84 ARG A C 1
ATOM 614 O O . ARG A 1 84 ? 12.112 -4.595 -7.530 1.00 94.25 84 ARG A O 1
ATOM 621 N N . GLU A 1 85 ? 13.836 -5.903 -6.941 1.00 95.62 85 GLU A N 1
ATOM 622 C CA . GLU A 1 85 ? 13.282 -6.285 -5.641 1.00 95.62 85 GLU A CA 1
ATOM 623 C C . GLU A 1 85 ? 13.219 -5.088 -4.690 1.00 95.62 85 GLU A C 1
ATOM 625 O O . GLU A 1 85 ? 12.182 -4.849 -4.068 1.00 95.62 85 GLU A O 1
ATOM 630 N N . LEU A 1 86 ? 14.286 -4.283 -4.633 1.00 95.38 86 LEU A N 1
ATOM 631 C CA . LEU A 1 86 ? 14.306 -3.057 -3.830 1.00 95.38 86 LEU A CA 1
ATOM 632 C C . LEU A 1 86 ? 13.331 -2.006 -4.367 1.00 95.38 86 LEU A C 1
ATOM 634 O O . LEU A 1 86 ? 12.638 -1.374 -3.576 1.00 95.38 86 LEU A O 1
ATOM 638 N N . GLY A 1 87 ? 13.216 -1.857 -5.688 1.00 96.38 87 GLY A N 1
ATOM 639 C CA . GLY A 1 87 ? 12.247 -0.959 -6.316 1.00 96.38 87 GLY A CA 1
ATOM 640 C C . GLY A 1 87 ? 10.812 -1.305 -5.920 1.00 96.38 87 GLY A C 1
ATOM 641 O O . GLY A 1 87 ? 10.047 -0.426 -5.528 1.00 96.38 87 GLY A O 1
ATOM 642 N N . PHE A 1 88 ? 10.449 -2.591 -5.935 1.00 97.38 88 PHE A N 1
ATOM 643 C CA . PHE A 1 88 ? 9.128 -3.022 -5.474 1.00 97.38 88 PHE A CA 1
ATOM 644 C C . PHE A 1 88 ? 8.928 -2.879 -3.974 1.00 97.38 88 PHE A C 1
ATOM 646 O O . P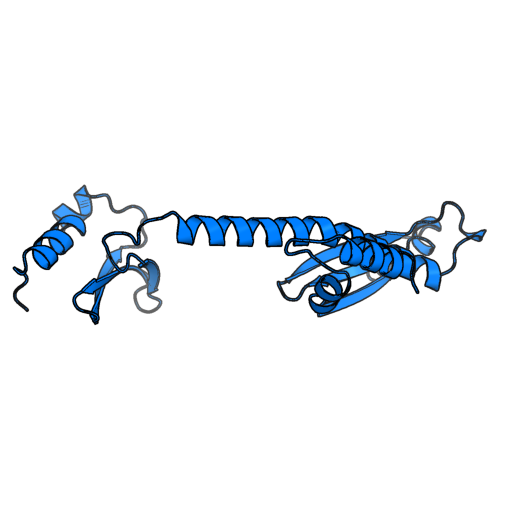HE A 1 88 ? 7.846 -2.470 -3.556 1.00 97.38 88 PHE A O 1
ATOM 653 N N . LYS A 1 89 ? 9.954 -3.173 -3.172 1.00 96.44 89 LYS A N 1
ATOM 654 C CA . LYS A 1 89 ? 9.901 -2.940 -1.730 1.00 96.44 89 LYS A CA 1
ATOM 655 C C . LYS A 1 89 ? 9.618 -1.467 -1.432 1.00 96.44 89 LYS A C 1
ATOM 657 O O . LYS A 1 89 ? 8.670 -1.166 -0.722 1.00 96.44 89 LYS A O 1
ATOM 662 N N . PHE A 1 90 ? 10.368 -0.550 -2.041 1.00 97.00 90 PHE A N 1
ATOM 663 C CA . PHE A 1 90 ? 10.173 0.884 -1.838 1.00 97.00 90 PHE A CA 1
ATOM 664 C C . PHE A 1 90 ? 8.836 1.388 -2.381 1.00 97.00 90 PHE A C 1
ATOM 666 O O . PHE A 1 90 ? 8.226 2.245 -1.752 1.00 97.00 90 PHE A O 1
ATOM 673 N N . ALA A 1 91 ? 8.353 0.844 -3.501 1.00 98.31 91 ALA A N 1
ATOM 674 C CA . ALA A 1 91 ? 7.021 1.166 -4.003 1.00 98.31 91 ALA A CA 1
ATOM 675 C C . ALA A 1 91 ? 5.921 0.692 -3.035 1.00 98.31 91 ALA A C 1
ATOM 677 O O . ALA A 1 91 ? 4.968 1.425 -2.797 1.00 98.31 91 ALA A O 1
ATOM 678 N N . ARG A 1 92 ? 6.051 -0.494 -2.423 1.00 98.06 92 ARG A N 1
ATOM 679 C CA . ARG A 1 92 ? 5.113 -0.960 -1.386 1.00 98.06 92 ARG A CA 1
ATOM 680 C C . ARG A 1 92 ? 5.186 -0.094 -0.127 1.00 98.06 92 ARG A C 1
ATOM 682 O O . ARG A 1 92 ? 4.145 0.315 0.381 1.00 98.06 92 ARG A O 1
ATOM 689 N N . ASP A 1 93 ? 6.391 0.227 0.338 1.00 97.69 93 ASP A N 1
ATOM 690 C CA . ASP A 1 93 ? 6.600 1.093 1.504 1.00 97.69 93 ASP A CA 1
ATOM 691 C C . ASP A 1 93 ? 5.985 2.488 1.277 1.00 97.69 93 ASP A C 1
ATOM 693 O O . ASP A 1 93 ? 5.356 3.042 2.176 1.00 97.69 93 ASP A O 1
ATOM 697 N N . ASP A 1 94 ? 6.114 3.049 0.067 1.00 98.31 94 ASP A N 1
ATOM 698 C CA . ASP A 1 94 ? 5.462 4.304 -0.333 1.00 98.31 94 ASP A CA 1
ATOM 699 C C . ASP A 1 94 ? 3.927 4.203 -0.264 1.00 98.31 94 ASP A C 1
ATOM 701 O O . ASP A 1 94 ? 3.282 5.081 0.306 1.00 98.31 94 ASP A O 1
ATOM 705 N N . ALA A 1 95 ? 3.334 3.111 -0.761 1.00 98.50 95 ALA A N 1
ATOM 706 C CA . ALA A 1 95 ? 1.887 2.887 -0.679 1.00 98.50 95 ALA A CA 1
ATOM 707 C C . ALA A 1 95 ? 1.391 2.789 0.777 1.00 98.50 95 ALA A C 1
ATOM 709 O O . ALA A 1 95 ? 0.389 3.407 1.139 1.00 98.50 95 ALA A O 1
ATOM 710 N N . ILE A 1 96 ? 2.108 2.062 1.640 1.00 98.06 96 ILE A N 1
ATOM 711 C CA . ILE A 1 96 ? 1.746 1.929 3.061 1.00 98.06 96 ILE A CA 1
ATOM 712 C C . ILE A 1 96 ? 1.886 3.266 3.797 1.00 98.06 96 ILE A C 1
ATOM 714 O O . ILE A 1 96 ? 1.012 3.632 4.584 1.00 98.06 96 ILE A O 1
ATOM 718 N N . ARG A 1 97 ? 2.945 4.037 3.516 1.00 97.31 97 ARG A N 1
ATOM 719 C CA . ARG A 1 97 ? 3.113 5.387 4.080 1.00 97.31 97 ARG A CA 1
ATOM 720 C C . ARG A 1 97 ? 1.966 6.320 3.703 1.00 97.31 97 ARG A C 1
ATOM 722 O O . ARG A 1 97 ? 1.580 7.138 4.530 1.00 97.31 97 ARG A O 1
ATOM 729 N N . GLN A 1 98 ? 1.412 6.191 2.496 1.00 98.12 98 GLN A N 1
ATOM 730 C CA . GLN A 1 98 ? 0.227 6.942 2.069 1.00 98.12 98 GLN A CA 1
ATOM 731 C C . GLN A 1 98 ? -1.054 6.484 2.787 1.00 98.12 98 GLN A C 1
ATOM 733 O O . GLN A 1 98 ? -1.896 7.316 3.116 1.00 98.12 98 GLN A O 1
ATOM 738 N N . LEU A 1 99 ? -1.206 5.183 3.063 1.00 97.94 99 LEU A N 1
ATOM 739 C CA . LEU A 1 99 ? -2.371 4.649 3.784 1.00 97.94 99 LEU A CA 1
ATOM 740 C C . LEU A 1 99 ? -2.419 5.086 5.246 1.00 97.94 99 LEU A C 1
ATOM 742 O O . LEU A 1 99 ? -3.505 5.299 5.779 1.00 97.94 99 LEU A O 1
ATOM 746 N N . TRP A 1 100 ? -1.265 5.246 5.891 1.00 96.88 100 TRP A N 1
ATOM 747 C CA . TRP A 1 100 ? -1.196 5.591 7.310 1.00 96.88 100 TRP A CA 1
ATOM 748 C C . TRP A 1 100 ? -2.002 6.841 7.704 1.00 96.88 100 TRP A C 1
ATOM 750 O O . TRP A 1 100 ? -2.838 6.734 8.604 1.00 96.88 100 TRP A O 1
ATOM 760 N N . PRO A 1 101 ? -1.827 8.015 7.059 1.00 97.06 101 PRO A N 1
ATOM 761 C CA . PRO A 1 101 ? -2.639 9.189 7.368 1.00 97.06 101 PRO A CA 1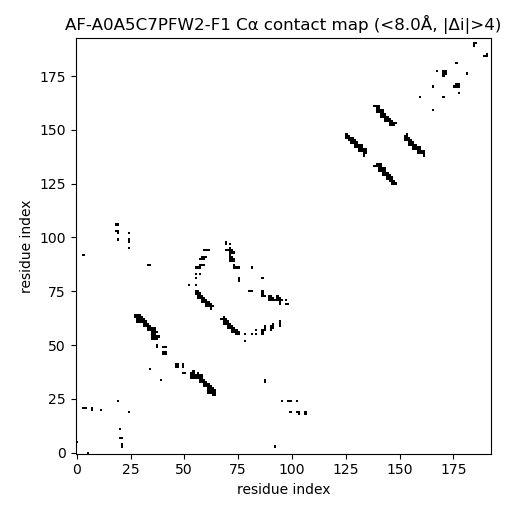
ATOM 762 C C . PRO A 1 101 ? -4.118 9.004 7.003 1.00 97.06 101 PRO A C 1
ATOM 764 O O . PRO A 1 101 ? -4.974 9.523 7.714 1.00 97.06 101 PRO A O 1
ATOM 767 N N . LEU A 1 102 ? -4.445 8.244 5.950 1.00 97.44 102 LEU A N 1
ATOM 768 C CA . LEU A 1 102 ? -5.836 7.985 5.550 1.00 97.44 102 LEU A CA 1
ATOM 769 C C . LEU A 1 102 ? -6.574 7.135 6.590 1.00 97.44 102 LEU A C 1
ATOM 771 O O . LEU A 1 102 ? -7.686 7.464 6.999 1.00 97.44 102 LEU A O 1
ATOM 775 N N . MET A 1 103 ? -5.936 6.066 7.063 1.00 96.44 103 MET A N 1
ATOM 776 C CA . MET A 1 103 ? -6.485 5.232 8.128 1.00 96.44 103 MET A CA 1
ATOM 777 C C . MET A 1 103 ? -6.490 5.971 9.468 1.00 96.44 103 MET A C 1
ATOM 779 O O . MET A 1 103 ? -7.424 5.810 10.245 1.00 96.44 103 MET A O 1
ATOM 783 N N . GLY A 1 104 ? -5.497 6.828 9.728 1.00 95.94 104 GLY A N 1
ATOM 784 C CA . GLY A 1 104 ? -5.497 7.711 10.895 1.00 95.94 104 GLY A CA 1
ATOM 785 C C . GLY A 1 104 ? -6.683 8.681 10.893 1.00 95.94 104 GLY A C 1
ATOM 786 O O . GLY A 1 104 ? -7.335 8.855 11.922 1.00 95.94 104 GLY A O 1
ATOM 787 N N . PHE A 1 105 ? -7.011 9.261 9.734 1.00 96.50 105 PHE A N 1
ATOM 788 C CA . PHE A 1 105 ? -8.208 10.083 9.561 1.00 96.50 105 PHE A CA 1
ATOM 789 C C . PHE A 1 105 ? -9.489 9.275 9.801 1.00 96.50 105 PHE A C 1
ATOM 791 O O . PHE A 1 105 ? -10.339 9.710 10.572 1.00 96.50 105 PHE A O 1
ATOM 798 N N . ASN A 1 106 ? -9.612 8.084 9.203 1.00 95.06 106 ASN A N 1
ATOM 799 C CA . ASN A 1 106 ? -10.777 7.218 9.404 1.00 95.06 106 ASN A CA 1
ATOM 800 C C . ASN A 1 106 ? -10.956 6.812 10.880 1.00 95.06 106 ASN A C 1
ATOM 802 O O . ASN A 1 106 ? -12.063 6.901 11.406 1.00 95.06 106 ASN A O 1
ATOM 806 N N . LEU A 1 107 ? -9.871 6.465 11.578 1.00 95.12 107 LEU A N 1
ATOM 807 C CA . LEU A 1 107 ? -9.906 6.202 13.017 1.00 95.12 107 LEU A CA 1
ATOM 808 C C . LEU A 1 107 ? -10.389 7.431 13.797 1.00 95.12 107 LEU A C 1
ATOM 810 O O . LEU A 1 107 ? -11.255 7.314 14.662 1.0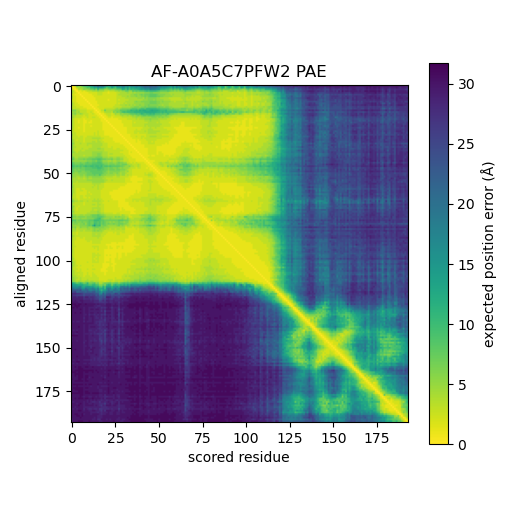0 95.12 107 LEU A O 1
ATOM 814 N N . ARG A 1 108 ? -9.861 8.622 13.486 1.00 93.31 108 ARG A N 1
ATOM 815 C CA . ARG A 1 108 ? -10.284 9.861 14.149 1.00 93.31 108 ARG A CA 1
ATOM 816 C C . ARG A 1 108 ? -11.760 10.163 13.903 1.00 93.31 108 ARG A C 1
ATOM 818 O O . ARG A 1 108 ? -12.432 10.593 14.838 1.00 93.31 108 ARG A O 1
ATOM 825 N N . GLN A 1 109 ? -12.246 9.915 12.690 1.00 93.75 109 GLN A N 1
ATOM 826 C CA . GLN A 1 109 ? -13.650 10.076 12.337 1.00 93.75 109 GLN A CA 1
ATOM 827 C C . GLN A 1 109 ? -14.539 9.147 13.170 1.00 93.75 109 GLN A C 1
ATOM 829 O O . GLN A 1 109 ? -15.485 9.619 13.790 1.00 93.75 109 GLN A O 1
ATOM 834 N N . HIS A 1 110 ? -14.181 7.867 13.296 1.00 89.88 110 HIS A N 1
ATOM 835 C CA . HIS A 1 110 ? -14.927 6.928 14.138 1.00 89.88 110 HIS A CA 1
ATOM 836 C C . HIS A 1 110 ? -14.907 7.296 15.625 1.00 89.88 110 HIS A C 1
ATOM 838 O O . HIS A 1 110 ? -15.917 7.146 16.308 1.00 89.88 110 HIS A O 1
ATOM 844 N N . LEU A 1 111 ? -13.789 7.819 16.137 1.00 89.50 111 LEU A N 1
ATOM 845 C CA . LEU A 1 111 ? -13.725 8.323 17.513 1.00 89.50 111 LEU A CA 1
ATOM 846 C C . LEU A 1 111 ? -14.617 9.557 17.713 1.00 89.50 111 LEU A C 1
ATOM 848 O O . LEU A 1 111 ? -15.244 9.694 18.760 1.00 89.50 111 LEU A O 1
ATOM 852 N N . TYR A 1 112 ? -14.687 10.446 16.719 1.00 88.19 112 TYR A N 1
ATOM 853 C CA . TYR A 1 112 ? -15.553 11.623 16.756 1.00 88.19 112 TYR A CA 1
ATOM 854 C C . TYR A 1 112 ? -17.039 11.241 16.692 1.00 88.19 112 TYR A C 1
ATOM 856 O O . TYR A 1 112 ? -17.819 11.678 17.535 1.00 88.19 112 TYR A O 1
ATOM 864 N N . GLU A 1 113 ? -17.423 10.363 15.768 1.00 83.44 113 GLU A N 1
ATOM 865 C CA . GLU A 1 113 ? -18.784 9.817 15.670 1.00 83.44 113 GLU A CA 1
ATOM 866 C C . GLU A 1 113 ? -19.186 9.068 16.948 1.00 83.44 113 GLU A C 1
ATOM 868 O O . GLU A 1 113 ? -20.278 9.272 17.471 1.00 83.44 113 GLU A O 1
ATOM 873 N N . GLY A 1 114 ? -18.275 8.268 17.509 1.00 80.50 114 GLY A N 1
ATOM 874 C CA . GLY A 1 114 ? -18.481 7.601 18.793 1.00 80.50 114 GLY A CA 1
ATOM 875 C C . GLY A 1 114 ? -18.680 8.580 19.953 1.00 80.50 114 GLY A C 1
ATOM 876 O O . GLY A 1 114 ? -19.487 8.306 20.835 1.00 80.50 114 GLY A O 1
ATOM 877 N N . SER A 1 115 ? -17.997 9.732 19.944 1.00 74.31 115 SER A N 1
ATOM 878 C CA . SER A 1 115 ? -18.218 10.790 20.942 1.00 74.31 115 SER A CA 1
ATOM 879 C C . SER A 1 115 ? -19.553 11.518 20.756 1.00 74.31 115 SER A C 1
ATOM 881 O O . SER A 1 115 ? -20.240 11.778 21.737 1.00 74.31 115 SER A O 1
ATOM 883 N N . LEU A 1 116 ? -19.978 11.762 19.510 1.00 62.19 116 LEU A N 1
ATOM 884 C CA . LEU A 1 116 ? -21.279 12.368 19.207 1.00 62.19 116 LEU A CA 1
ATOM 885 C C . LEU A 1 116 ? -22.446 11.502 19.702 1.00 62.19 116 LEU A C 1
ATOM 887 O O . LEU A 1 116 ? -23.418 12.033 20.228 1.00 62.19 116 LEU A O 1
ATOM 891 N N . LEU A 1 117 ? -22.329 10.174 19.599 1.00 57.38 117 LEU A N 1
ATOM 892 C CA . LEU A 1 117 ? -23.335 9.235 20.112 1.00 57.38 117 LEU A CA 1
ATOM 893 C C . LEU A 1 117 ? -23.453 9.228 21.648 1.00 57.38 117 LEU A C 1
ATOM 895 O O . LEU A 1 117 ? -24.441 8.714 22.168 1.00 57.38 117 LEU A O 1
ATOM 899 N N . LEU A 1 118 ? -22.459 9.753 22.371 1.00 54.53 118 LEU A N 1
ATOM 900 C CA . LEU A 1 118 ? -22.477 9.858 23.835 1.00 54.53 118 LEU A CA 1
ATOM 901 C C . LEU A 1 118 ? -22.992 11.219 24.328 1.00 54.53 118 LEU A C 1
ATOM 903 O O . LEU A 1 118 ? -23.496 11.293 25.448 1.00 54.53 118 LEU A O 1
ATOM 907 N N . ASP A 1 119 ? -22.879 12.263 23.501 1.00 47.44 119 ASP A N 1
ATOM 908 C CA . ASP A 1 119 ? -23.277 13.635 23.840 1.00 47.44 119 ASP A CA 1
ATOM 909 C C . ASP A 1 119 ? -24.659 14.026 23.292 1.00 47.44 119 ASP A C 1
ATOM 911 O O . ASP A 1 119 ? -25.270 14.974 23.797 1.00 47.44 119 ASP A O 1
ATOM 915 N N . GLU A 1 120 ? -25.199 13.307 22.302 1.00 46.19 120 GLU A N 1
ATOM 916 C CA . GLU A 1 120 ? -26.617 13.438 21.981 1.00 46.19 120 GLU A CA 1
ATOM 917 C C . GLU A 1 120 ? -27.454 12.751 23.073 1.00 46.19 120 GLU A C 1
ATOM 919 O O . GLU A 1 120 ? -27.326 11.537 23.272 1.00 46.19 120 GLU A O 1
ATOM 924 N N . PRO A 1 121 ? -28.361 13.464 23.777 1.00 44.97 121 PRO A N 1
ATOM 925 C CA . PRO A 1 121 ? -29.448 12.762 24.439 1.00 44.97 121 PRO A CA 1
ATOM 926 C C . PRO A 1 121 ? -30.130 11.927 23.358 1.00 44.97 121 PRO A C 1
ATOM 928 O O . PRO A 1 121 ? -30.457 12.484 22.308 1.00 44.97 121 PRO A O 1
ATOM 931 N N . LEU A 1 122 ? -30.320 10.619 23.608 1.00 43.19 122 LEU A N 1
ATOM 932 C CA . LEU A 1 122 ? -31.185 9.763 22.786 1.00 43.19 122 LEU A CA 1
ATOM 933 C C . LEU A 1 122 ? -32.340 10.641 22.305 1.00 43.19 122 LEU A C 1
ATOM 935 O O . LEU A 1 122 ? -33.009 11.216 23.180 1.00 43.19 122 LEU A O 1
ATOM 939 N N . PRO A 1 123 ? -32.534 10.834 20.983 1.00 45.34 123 PRO A N 1
ATOM 940 C CA . PRO A 1 123 ? -33.620 11.673 20.524 1.00 45.34 123 PRO A CA 1
ATOM 941 C C . PRO A 1 123 ? -34.861 11.190 21.260 1.00 45.34 123 PRO A C 1
ATOM 943 O O . PRO A 1 123 ? -35.092 9.983 21.369 1.00 45.34 123 PRO A O 1
ATOM 946 N N . ALA A 1 124 ? -35.650 12.118 21.800 1.00 48.91 124 ALA A N 1
ATOM 947 C CA . ALA A 1 124 ? -36.897 11.786 22.493 1.00 48.91 124 ALA A CA 1
ATOM 948 C C . ALA A 1 124 ? -37.883 10.995 21.599 1.00 48.91 124 ALA A C 1
ATOM 950 O O . ALA A 1 124 ? -38.974 10.640 22.036 1.00 48.91 124 ALA A O 1
ATOM 951 N N . ASP A 1 125 ? -37.496 10.745 20.348 1.00 46.84 125 ASP A N 1
ATOM 952 C CA . ASP A 1 125 ? -38.185 9.992 19.331 1.00 46.84 125 ASP A CA 1
ATOM 953 C C . ASP A 1 125 ? -37.369 8.746 18.925 1.00 46.84 125 ASP A C 1
ATOM 955 O O . ASP A 1 125 ? -36.409 8.844 18.149 1.00 46.84 125 ASP A O 1
ATOM 959 N N . PRO A 1 126 ? -37.699 7.559 19.460 1.00 42.75 126 PRO A N 1
ATOM 960 C CA . PRO A 1 126 ? -37.078 6.325 19.025 1.00 42.75 126 PRO A CA 1
ATOM 961 C C . PRO A 1 126 ? -37.575 6.000 17.610 1.00 42.75 126 PRO A C 1
ATOM 963 O O . PRO A 1 126 ? -38.740 5.681 17.393 1.00 42.75 126 PRO A O 1
ATOM 966 N N . THR A 1 127 ? -36.617 6.042 16.683 1.00 46.78 127 THR A N 1
ATOM 967 C CA . THR A 1 127 ? -36.654 5.724 15.247 1.00 46.78 127 THR A CA 1
ATOM 968 C C . THR A 1 127 ? -37.223 6.784 14.324 1.00 46.78 127 THR A C 1
ATOM 970 O O . THR A 1 127 ? -38.415 6.838 14.067 1.00 46.78 127 THR A O 1
ATOM 973 N N . ARG A 1 128 ? -36.318 7.504 13.674 1.00 47.06 128 ARG A N 1
ATOM 974 C CA . ARG A 1 128 ? -36.578 8.111 12.380 1.00 47.06 128 ARG A CA 1
ATOM 975 C C . ARG A 1 128 ? -35.610 7.487 11.385 1.00 47.06 128 ARG A C 1
ATOM 977 O O . ARG A 1 128 ? -34.413 7.749 11.441 1.00 47.06 128 ARG A O 1
ATOM 984 N N . VAL A 1 129 ? -36.129 6.625 10.519 1.00 49.12 129 VAL A N 1
ATOM 985 C CA . VAL A 1 129 ? -35.419 6.143 9.330 1.00 49.12 129 VAL A CA 1
ATOM 986 C C . VAL A 1 129 ? -36.291 6.544 8.149 1.00 49.12 129 VAL A C 1
ATOM 988 O O . VAL A 1 129 ? -37.402 6.031 7.999 1.00 49.12 129 VAL A O 1
ATOM 991 N N . ASP A 1 130 ? -35.830 7.542 7.401 1.00 46.81 130 ASP A N 1
ATOM 992 C CA . ASP A 1 130 ? -36.462 7.972 6.159 1.00 46.81 130 ASP A CA 1
ATOM 993 C C . ASP A 1 130 ? -35.802 7.139 5.036 1.00 46.81 130 ASP A C 1
ATOM 995 O O . ASP A 1 130 ? -34.687 7.442 4.613 1.00 46.81 130 ASP A O 1
ATOM 999 N N . ASP A 1 131 ? -36.451 6.050 4.608 1.00 50.00 131 ASP A N 1
ATOM 1000 C CA . ASP A 1 131 ? -35.948 5.160 3.550 1.00 50.00 131 ASP A CA 1
ATOM 1001 C C . ASP A 1 131 ? -36.665 5.475 2.227 1.00 50.00 131 ASP A C 1
ATOM 1003 O O . ASP A 1 131 ? -37.899 5.437 2.145 1.00 50.00 131 ASP A O 1
ATOM 1007 N N . VAL A 1 132 ? -35.887 5.754 1.176 1.00 50.69 132 VAL A N 1
ATOM 1008 C CA . VAL A 1 132 ? -36.385 5.960 -0.193 1.00 50.69 132 VAL A CA 1
ATOM 1009 C C . VAL A 1 132 ? -36.034 4.732 -1.030 1.00 50.69 132 VAL A C 1
ATOM 1011 O O . VAL A 1 132 ? -34.862 4.475 -1.305 1.00 50.69 132 VAL A O 1
ATOM 1014 N N . GLY A 1 133 ? -37.051 3.969 -1.436 1.00 48.59 133 GLY A N 1
ATOM 1015 C CA . GLY A 1 133 ? -36.905 2.791 -2.294 1.00 48.59 133 GLY A CA 1
ATOM 1016 C C . GLY A 1 133 ? -37.657 2.958 -3.614 1.00 48.59 133 GLY A C 1
ATOM 1017 O O . GLY A 1 133 ? -38.717 3.577 -3.654 1.00 48.59 133 GLY A O 1
ATOM 1018 N N . ARG A 1 134 ? -37.126 2.404 -4.710 1.00 45.84 134 ARG A N 1
ATOM 1019 C CA . ARG A 1 134 ? -37.835 2.336 -5.999 1.00 45.84 134 ARG A CA 1
ATOM 1020 C C . ARG A 1 134 ? -38.657 1.050 -6.044 1.00 45.84 134 ARG A C 1
ATOM 1022 O O . ARG A 1 134 ? -38.079 -0.031 -5.914 1.00 45.84 134 ARG A O 1
ATOM 1029 N N . ASP A 1 135 ? -39.971 1.151 -6.225 1.00 50.88 135 ASP A N 1
ATOM 1030 C CA . ASP A 1 135 ? -40.806 -0.026 -6.461 1.00 50.88 135 ASP A CA 1
ATOM 1031 C C . ASP A 1 135 ? -40.653 -0.458 -7.924 1.00 50.88 135 ASP A C 1
ATOM 1033 O O . ASP A 1 135 ? -41.058 0.236 -8.857 1.00 50.88 135 ASP A O 1
ATOM 1037 N N . LEU A 1 136 ? -40.020 -1.614 -8.124 1.00 46.72 136 LEU A N 1
ATOM 1038 C CA . LEU A 1 136 ? -39.717 -2.155 -9.447 1.00 46.72 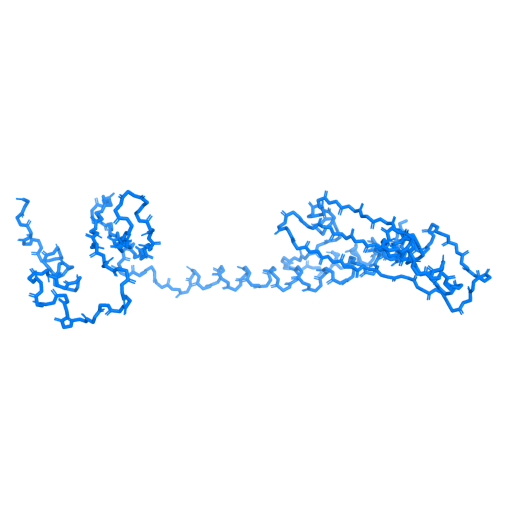136 LEU A CA 1
ATOM 1039 C C . LEU A 1 136 ? -40.940 -2.774 -10.146 1.00 46.72 136 LEU A C 1
ATOM 1041 O O . LEU A 1 136 ? -40.833 -3.124 -11.319 1.00 46.72 136 LEU A O 1
ATOM 1045 N N . HIS A 1 137 ? -42.074 -2.946 -9.455 1.00 50.50 137 HIS A N 1
ATOM 1046 C CA . HIS A 1 137 ? -43.316 -3.442 -10.062 1.00 50.50 137 HIS A CA 1
ATOM 1047 C C . HIS A 1 137 ? -44.206 -2.320 -10.604 1.00 50.50 137 HIS A C 1
ATOM 1049 O O . HIS A 1 137 ? -44.911 -2.541 -11.588 1.00 50.50 137 HIS A O 1
ATOM 1055 N N . THR A 1 138 ? -44.183 -1.139 -9.986 1.00 52.16 138 THR A N 1
ATOM 1056 C CA . THR A 1 138 ? -45.044 -0.002 -10.362 1.00 52.16 138 THR A CA 1
ATOM 1057 C C . THR A 1 138 ? -44.289 1.164 -10.998 1.00 52.16 138 THR A C 1
ATOM 1059 O O . THR A 1 138 ? -44.933 2.121 -11.417 1.00 52.16 138 THR A O 1
ATOM 1062 N N . ASP A 1 139 ? -42.956 1.077 -11.093 1.00 52.47 139 ASP A N 1
ATOM 1063 C CA . ASP A 1 139 ? -42.062 2.125 -11.618 1.00 52.47 139 ASP A CA 1
ATOM 1064 C C . ASP A 1 139 ? -42.314 3.486 -10.933 1.00 52.47 139 ASP A C 1
ATOM 1066 O O . ASP A 1 139 ? -42.395 4.534 -11.563 1.00 52.47 139 ASP A O 1
ATOM 1070 N N . SER A 1 140 ? -42.492 3.444 -9.606 1.00 53.50 140 SER A N 1
ATOM 1071 C CA . SER A 1 140 ? -42.757 4.603 -8.745 1.00 53.50 140 SER A CA 1
ATOM 1072 C C . SER A 1 140 ? -41.817 4.619 -7.542 1.00 53.50 140 SER A C 1
ATOM 1074 O O . SER A 1 140 ? -41.366 3.567 -7.075 1.00 53.50 140 SER A O 1
ATOM 1076 N N . PHE A 1 141 ? -41.559 5.798 -6.978 1.00 48.62 141 PHE A N 1
ATOM 1077 C CA . PHE A 1 141 ? -40.793 5.911 -5.739 1.00 48.62 141 PHE A CA 1
ATOM 1078 C C . PHE A 1 141 ? -41.698 5.679 -4.529 1.00 48.62 141 PHE A C 1
ATOM 1080 O O . PHE A 1 141 ? -42.750 6.302 -4.396 1.00 48.62 141 PHE A O 1
ATOM 1087 N N . LEU A 1 142 ? -41.281 4.796 -3.624 1.00 53.31 142 LEU A N 1
ATOM 1088 C CA . LEU A 1 142 ? -41.918 4.606 -2.330 1.00 53.31 142 LEU A CA 1
ATOM 1089 C C . LEU A 1 142 ? -41.069 5.302 -1.269 1.00 53.31 142 LEU A C 1
ATOM 1091 O O . LEU A 1 142 ? -39.950 4.878 -0.966 1.00 53.31 142 LEU A O 1
ATOM 1095 N N . VAL A 1 143 ? -41.618 6.367 -0.692 1.00 53.62 143 VAL A N 1
ATOM 1096 C CA . VAL A 1 143 ? -41.032 6.996 0.491 1.00 53.62 143 VAL A CA 1
ATOM 1097 C C . VAL A 1 143 ? -41.661 6.332 1.702 1.00 53.62 143 VAL A C 1
ATOM 1099 O O . VAL A 1 143 ? -42.877 6.412 1.893 1.00 53.62 143 VAL A O 1
ATOM 1102 N N . THR A 1 144 ? -40.846 5.655 2.507 1.00 53.06 144 THR A N 1
ATOM 1103 C CA . THR A 1 144 ? -41.310 5.032 3.749 1.00 53.06 144 THR A CA 1
ATOM 1104 C C . THR A 1 144 ? -40.716 5.732 4.956 1.00 53.06 144 THR A C 1
ATOM 1106 O O . THR A 1 144 ? -39.512 5.972 5.024 1.00 53.06 144 THR A O 1
ATOM 1109 N N . ARG A 1 145 ? -41.574 6.028 5.932 1.00 58.47 145 ARG A N 1
ATOM 1110 C CA . ARG A 1 145 ? -41.172 6.511 7.248 1.00 58.47 145 ARG A CA 1
ATOM 1111 C C . ARG A 1 145 ? -41.537 5.462 8.284 1.00 58.47 145 ARG A C 1
ATOM 1113 O O . ARG A 1 145 ? -42.679 5.004 8.343 1.00 58.47 145 ARG A O 1
ATOM 1120 N N . SER A 1 146 ? -40.558 5.058 9.086 1.00 50.72 146 SER A N 1
ATOM 1121 C CA . SER A 1 146 ? -40.760 4.095 10.172 1.00 50.72 146 SER A CA 1
ATOM 1122 C C . SER A 1 146 ? -40.532 4.750 11.530 1.00 50.72 146 SER A C 1
ATOM 1124 O O . SER A 1 146 ? -39.506 5.399 11.716 1.00 50.72 146 SER A O 1
ATOM 1126 N N . LEU A 1 147 ? -41.467 4.528 12.458 1.00 48.47 147 LEU A N 1
ATOM 1127 C CA . LEU A 1 147 ? -41.411 4.941 13.864 1.00 48.47 147 LEU A CA 1
ATOM 1128 C C . LEU A 1 147 ? -41.541 3.703 14.779 1.00 48.47 147 LEU A C 1
ATOM 1130 O O . LEU A 1 147 ? -42.173 2.718 14.392 1.00 48.47 147 LEU A O 1
ATOM 1134 N N . VAL A 1 148 ? -40.990 3.728 15.994 1.00 48.16 148 VAL A N 1
ATOM 1135 C CA . VAL A 1 148 ? -41.102 2.649 16.978 1.00 48.16 148 VAL A CA 1
ATOM 1136 C C . VAL A 1 148 ? -41.941 3.166 18.122 1.00 48.16 148 VAL A C 1
ATOM 1138 O O . VAL A 1 148 ? -41.531 4.023 18.899 1.00 48.16 148 VAL A O 1
ATOM 1141 N N . PHE A 1 149 ? -43.136 2.604 18.237 1.00 44.34 149 PHE A N 1
ATOM 1142 C CA . PHE A 1 149 ? -44.105 2.956 19.258 1.00 44.34 149 PHE A CA 1
ATOM 1143 C C . PHE A 1 149 ? -44.345 1.738 20.151 1.00 44.34 149 PHE A C 1
ATOM 1145 O O . PHE A 1 149 ? -44.635 0.650 19.656 1.00 44.34 149 PHE A O 1
ATOM 1152 N N . ASN A 1 150 ? -44.169 1.889 21.468 1.00 42.62 150 ASN A N 1
ATOM 1153 C CA . ASN A 1 150 ? -44.272 0.794 22.448 1.00 42.62 150 ASN A CA 1
ATOM 1154 C C . ASN A 1 150 ? -43.442 -0.463 22.094 1.00 42.62 150 ASN A C 1
ATOM 1156 O O . ASN A 1 150 ? -43.854 -1.589 22.362 1.00 42.62 150 ASN A O 1
ATOM 1160 N N . GLY A 1 151 ? -42.270 -0.281 21.475 1.00 45.25 151 GLY A N 1
ATOM 1161 C CA . GLY A 1 151 ? -41.385 -1.382 21.074 1.00 45.25 151 GLY A CA 1
ATOM 1162 C C . GLY A 1 151 ? -41.787 -2.105 19.782 1.00 45.25 151 GLY A C 1
ATOM 1163 O O . GLY A 1 151 ? -41.111 -3.056 19.394 1.00 45.25 151 GLY A O 1
ATOM 1164 N N . GLN A 1 152 ? -42.841 -1.659 19.088 1.00 42.56 152 GLN A N 1
ATOM 1165 C CA . GLN A 1 152 ? -43.226 -2.157 17.766 1.00 42.56 152 GLN A CA 1
ATOM 1166 C C . GLN A 1 152 ? -42.894 -1.134 16.680 1.00 42.56 152 GLN A C 1
ATOM 1168 O O . GLN A 1 152 ? -43.164 0.056 16.830 1.00 42.56 152 GLN A O 1
ATOM 1173 N N . ARG A 1 153 ? -42.326 -1.605 15.566 1.00 51.19 153 ARG A N 1
ATOM 1174 C CA . ARG A 1 153 ? -42.041 -0.773 14.394 1.00 51.19 153 ARG A CA 1
ATOM 1175 C C . ARG A 1 153 ? -43.311 -0.600 13.561 1.00 51.19 153 ARG A C 1
ATOM 1177 O O . ARG A 1 153 ? -43.873 -1.582 13.082 1.00 51.19 153 ARG A O 1
ATOM 1184 N N . VAL A 1 154 ? -43.728 0.646 13.377 1.00 52.03 154 VAL A N 1
ATOM 1185 C CA . VAL A 1 154 ? -44.858 1.065 12.545 1.00 52.03 154 VAL A CA 1
ATOM 1186 C C . VAL A 1 154 ? -44.296 1.819 11.344 1.00 52.03 154 VAL A C 1
ATOM 1188 O O . VAL A 1 154 ? -43.561 2.789 11.510 1.00 52.03 154 VAL A O 1
ATOM 1191 N N . THR A 1 155 ? -44.620 1.369 10.133 1.00 52.19 155 THR A N 1
ATOM 1192 C CA . THR A 1 155 ? -44.130 1.967 8.884 1.00 52.19 155 THR A CA 1
ATOM 1193 C C . THR A 1 155 ? -45.301 2.543 8.095 1.00 52.19 155 THR A C 1
ATOM 1195 O O . THR A 1 155 ? -46.272 1.836 7.834 1.00 52.19 155 THR A O 1
ATOM 1198 N N . HIS A 1 156 ? -45.198 3.810 7.698 1.00 56.94 156 HIS A N 1
ATOM 1199 C CA . HIS A 1 156 ? -46.118 4.464 6.772 1.00 56.94 156 HIS A CA 1
ATOM 1200 C C . HIS A 1 156 ? -45.392 4.736 5.451 1.00 56.94 156 HIS A C 1
ATOM 1202 O O . HIS A 1 156 ? -44.265 5.229 5.458 1.00 56.94 156 HIS A O 1
ATOM 1208 N N . GLY A 1 157 ? -46.008 4.383 4.322 1.00 53.16 157 GLY A N 1
ATOM 1209 C CA . GLY A 1 157 ? -45.417 4.531 2.994 1.00 53.16 157 GLY A CA 1
ATOM 1210 C C . GLY A 1 157 ? -46.327 5.317 2.061 1.00 53.16 157 GLY A C 1
ATOM 1211 O O . GLY A 1 157 ? -47.524 5.042 2.006 1.00 53.16 157 GLY A O 1
ATOM 1212 N N . VAL A 1 158 ? -45.756 6.260 1.314 1.00 56.88 158 VAL A N 1
ATOM 1213 C CA . VAL A 1 158 ? -46.467 7.041 0.293 1.00 56.88 158 VAL A CA 1
ATOM 1214 C C . VAL A 1 158 ? -45.817 6.781 -1.063 1.00 56.88 158 VAL A C 1
ATOM 1216 O O . VAL A 1 158 ? -44.597 6.881 -1.201 1.00 56.88 158 VAL A O 1
ATOM 1219 N N . HIS A 1 159 ? -46.635 6.418 -2.053 1.00 53.47 159 HIS A N 1
ATOM 1220 C CA . HIS A 1 159 ? -46.194 6.297 -3.442 1.00 53.47 159 HIS A CA 1
ATOM 1221 C C . HIS A 1 159 ? -46.106 7.685 -4.073 1.00 53.47 159 HIS A C 1
ATOM 1223 O O . HIS A 1 159 ? -47.064 8.456 -4.007 1.00 53.47 159 HIS A O 1
ATOM 1229 N N . VAL A 1 160 ? -44.972 7.979 -4.700 1.00 54.78 160 VAL A N 1
ATOM 1230 C CA . VAL A 1 160 ? -44.698 9.244 -5.379 1.00 54.78 160 VAL A CA 1
ATOM 1231 C C . VAL A 1 160 ? -44.492 8.962 -6.875 1.00 54.78 160 VAL A C 1
ATOM 1233 O O . VAL A 1 160 ? -43.708 8.065 -7.211 1.00 54.78 160 VAL A O 1
ATOM 1236 N N . PRO A 1 161 ? -45.197 9.675 -7.775 1.00 49.41 161 PRO A N 1
ATOM 1237 C CA . PRO A 1 161 ? -44.979 9.545 -9.211 1.00 49.41 161 PRO A CA 1
ATOM 1238 C C . PRO A 1 161 ? -43.610 10.104 -9.645 1.00 49.41 161 PRO A C 1
ATOM 1240 O O . PRO A 1 161 ? -42.986 10.907 -8.951 1.00 49.41 161 PRO A O 1
ATOM 1243 N N . ASP A 1 162 ? -43.127 9.611 -10.787 1.00 50.25 162 ASP A N 1
ATOM 1244 C CA . ASP A 1 162 ? -41.740 9.733 -11.273 1.00 50.25 162 ASP A CA 1
ATOM 1245 C C . ASP A 1 162 ? -41.335 11.154 -11.735 1.00 50.25 162 ASP A C 1
ATOM 1247 O O . ASP A 1 162 ? -40.176 11.395 -12.073 1.00 50.25 162 ASP A O 1
ATOM 1251 N N . ASP A 1 163 ? -42.258 12.119 -11.749 1.00 47.09 163 ASP A N 1
ATOM 1252 C CA . ASP A 1 163 ? -42.070 13.465 -12.306 1.00 47.09 163 ASP A CA 1
ATOM 1253 C C . ASP A 1 163 ? -41.461 14.500 -11.344 1.00 47.09 163 ASP A C 1
ATOM 1255 O O . ASP A 1 163 ? -41.224 15.640 -11.740 1.00 47.09 163 ASP A O 1
ATOM 1259 N N . GLY A 1 164 ? -41.056 14.071 -10.145 1.00 48.84 164 GLY A N 1
ATOM 1260 C CA . GLY A 1 164 ? -40.034 14.752 -9.351 1.00 48.84 164 GLY A CA 1
ATOM 1261 C C . GLY A 1 164 ? -40.494 16.049 -8.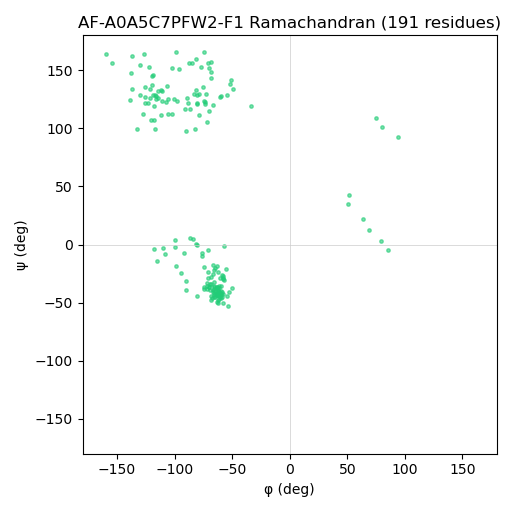676 1.00 48.84 164 GLY A C 1
ATOM 1262 O O . GLY A 1 164 ? -40.548 17.109 -9.289 1.00 48.84 164 GLY A O 1
ATOM 1263 N N . ILE A 1 165 ? -40.632 15.961 -7.347 1.00 40.69 165 ILE A N 1
ATOM 1264 C CA . ILE A 1 165 ? -40.976 17.006 -6.361 1.00 40.69 165 ILE A CA 1
ATOM 1265 C C . ILE A 1 165 ? -42.479 17.060 -6.060 1.00 40.69 165 ILE A C 1
ATOM 1267 O O . ILE A 1 165 ? -43.240 17.794 -6.679 1.00 40.69 165 ILE A O 1
ATOM 1271 N N . MET A 1 166 ? -42.881 16.330 -5.017 1.00 41.16 166 MET A N 1
ATOM 1272 C CA . MET A 1 166 ? -44.161 16.543 -4.344 1.00 41.16 166 MET A CA 1
ATOM 1273 C C . MET A 1 166 ? -43.952 17.622 -3.278 1.00 41.16 166 MET A C 1
ATOM 1275 O O . MET A 1 166 ? -43.146 17.445 -2.362 1.00 41.16 166 MET A O 1
ATOM 1279 N N . THR A 1 167 ? -44.625 18.761 -3.412 1.00 45.94 167 THR A N 1
ATOM 1280 C CA . THR A 1 167 ? -44.620 19.793 -2.369 1.00 45.94 167 THR A CA 1
ATOM 1281 C C . THR A 1 167 ? -45.636 19.437 -1.278 1.00 45.94 167 THR A C 1
ATOM 1283 O O . THR A 1 167 ? -46.585 18.691 -1.523 1.00 45.94 167 THR A O 1
ATOM 1286 N N . ASP A 1 168 ? -45.507 20.004 -0.073 1.00 42.97 168 ASP A N 1
ATOM 1287 C CA . ASP A 1 168 ? -46.516 19.841 0.994 1.00 42.97 168 ASP A CA 1
ATOM 1288 C C . ASP A 1 168 ? -47.937 20.257 0.548 1.00 42.97 168 ASP A C 1
ATOM 1290 O O . ASP A 1 168 ? -48.934 19.822 1.131 1.00 42.97 168 ASP A O 1
ATOM 1294 N N . MET A 1 169 ? -48.055 21.086 -0.499 1.00 40.28 169 MET A N 1
ATOM 1295 C CA . MET A 1 169 ? -49.342 21.441 -1.105 1.00 40.28 169 MET A CA 1
ATOM 1296 C C . MET A 1 169 ? -49.963 20.287 -1.902 1.00 40.28 169 MET A C 1
ATOM 1298 O O . MET A 1 169 ? -51.182 20.113 -1.846 1.00 40.28 169 MET A O 1
ATOM 1302 N N . ASP A 1 170 ? -49.151 19.476 -2.580 1.00 44.09 170 ASP A N 1
ATOM 1303 C CA . ASP A 1 170 ? -49.612 18.363 -3.420 1.00 44.09 170 ASP A CA 1
ATOM 1304 C C . ASP A 1 170 ? -50.093 17.178 -2.562 1.00 44.09 170 ASP A C 1
ATOM 1306 O O . ASP A 1 170 ? -51.134 16.582 -2.846 1.00 44.09 170 ASP A O 1
ATOM 1310 N N . ALA A 1 171 ? -49.425 16.921 -1.427 1.00 45.62 171 ALA A N 1
ATOM 1311 C CA . ALA A 1 171 ? -49.861 15.947 -0.414 1.00 45.62 171 ALA A CA 1
ATOM 1312 C C . ALA A 1 171 ? -51.269 16.262 0.124 1.00 45.62 171 ALA A C 1
ATOM 1314 O O . ALA A 1 171 ? -52.124 15.386 0.271 1.00 45.62 171 ALA A O 1
ATOM 1315 N N . LYS A 1 172 ? -51.518 17.553 0.377 1.00 42.19 172 LYS A N 1
ATOM 1316 C CA . LYS A 1 172 ? -52.772 18.066 0.933 1.00 42.19 172 LYS A CA 1
ATOM 1317 C C . LYS A 1 172 ? -53.924 18.016 -0.076 1.00 42.19 172 LYS A C 1
ATOM 1319 O O . LYS A 1 172 ? -55.067 17.798 0.323 1.00 42.19 172 LYS A O 1
ATOM 1324 N N . ALA A 1 173 ? -53.635 18.191 -1.368 1.00 40.62 173 ALA A N 1
ATOM 1325 C CA . ALA A 1 173 ? -54.620 18.099 -2.447 1.00 40.62 173 ALA A CA 1
ATOM 1326 C C . ALA A 1 173 ? -55.098 16.655 -2.701 1.00 40.62 173 ALA A C 1
ATOM 1328 O O . ALA A 1 173 ? -56.252 16.456 -3.078 1.00 40.62 173 ALA A O 1
ATOM 1329 N N . ALA A 1 174 ? -54.252 15.653 -2.432 1.00 45.06 174 ALA A N 1
ATOM 1330 C CA . ALA A 1 174 ? -54.578 14.230 -2.569 1.00 45.06 174 ALA A CA 1
ATOM 1331 C C . ALA A 1 174 ? -55.353 13.635 -1.371 1.00 45.06 174 ALA A C 1
ATOM 1333 O O . ALA A 1 174 ? -55.666 12.446 -1.368 1.00 45.06 174 ALA A O 1
ATOM 1334 N N . GLY A 1 175 ? -55.658 14.436 -0.341 1.00 40.25 175 GLY A N 1
ATOM 1335 C CA . GLY A 1 175 ? -56.347 13.966 0.868 1.00 40.25 175 GLY A CA 1
ATOM 1336 C C . GLY A 1 175 ? -55.507 13.035 1.749 1.00 40.25 175 GLY A C 1
ATOM 1337 O O . GLY A 1 175 ? -56.049 12.403 2.655 1.00 40.25 175 GLY A O 1
ATOM 1338 N N . LEU A 1 176 ? -54.198 12.947 1.499 1.00 46.84 176 LEU A N 1
ATOM 1339 C CA . LEU A 1 176 ? -53.269 12.188 2.326 1.00 46.84 176 LEU A CA 1
ATOM 1340 C C . LEU A 1 176 ? -52.916 13.037 3.557 1.00 46.84 176 LEU A C 1
ATOM 1342 O O . LEU A 1 176 ? -52.555 14.208 3.400 1.00 46.84 176 LEU A O 1
ATOM 1346 N N . PRO A 1 177 ? -53.031 12.507 4.788 1.00 48.69 177 PRO A N 1
ATOM 1347 C CA . PRO A 1 177 ? -52.577 13.243 5.956 1.00 48.69 177 PRO A CA 1
ATOM 1348 C C . PRO A 1 177 ? -51.078 13.511 5.798 1.00 48.69 177 PRO A C 1
ATOM 1350 O O . PRO A 1 177 ? -50.298 12.592 5.551 1.00 48.69 177 PRO A O 1
ATOM 1353 N N . LEU A 1 178 ? -50.676 14.781 5.919 1.00 55.72 178 LEU A N 1
ATOM 1354 C CA . LEU A 1 178 ? -49.262 15.157 5.995 1.00 55.72 178 LEU A CA 1
ATOM 1355 C C . LEU A 1 178 ? -48.592 14.296 7.077 1.00 55.72 178 LEU A C 1
ATOM 1357 O O . LEU A 1 178 ? -49.207 14.039 8.114 1.00 55.72 178 LEU A O 1
ATOM 1361 N N . LEU A 1 179 ? -47.351 13.853 6.853 1.00 54.06 179 LEU A N 1
ATOM 1362 C CA . LEU A 1 179 ? -46.618 12.979 7.787 1.00 54.06 179 LEU A CA 1
ATOM 1363 C C . LEU A 1 179 ? -46.652 13.528 9.229 1.00 54.06 179 LEU A C 1
ATOM 1365 O O . LEU A 1 179 ? -46.887 12.783 10.178 1.00 54.06 179 LEU A O 1
ATOM 1369 N N . ASP A 1 180 ? -46.581 14.853 9.368 1.00 56.44 180 ASP A N 1
ATOM 1370 C CA . ASP A 1 180 ? -46.686 15.577 10.640 1.00 56.44 180 ASP A CA 1
ATOM 1371 C C . ASP A 1 180 ? -48.069 15.496 11.318 1.00 56.44 180 ASP A C 1
ATOM 1373 O O . ASP A 1 180 ? -48.193 15.715 12.525 1.00 56.44 180 ASP A O 1
ATOM 1377 N N . GLN A 1 181 ? -49.145 15.275 10.561 1.00 61.22 181 GLN A N 1
ATOM 1378 C CA . GLN A 1 181 ? -50.495 15.074 11.093 1.00 61.22 181 GLN A CA 1
ATOM 1379 C C . GLN A 1 181 ? -50.678 13.633 11.576 1.00 61.22 181 GLN A C 1
ATOM 1381 O O . GLN A 1 181 ? -51.167 13.432 12.686 1.00 61.22 181 GLN A O 1
ATOM 1386 N N . TRP A 1 182 ? -50.225 12.649 10.796 1.00 55.97 182 TRP A N 1
ATOM 1387 C CA . TRP A 1 182 ? -50.261 11.239 11.194 1.00 55.97 182 TRP A CA 1
ATOM 1388 C C . TRP A 1 182 ? -49.445 10.989 12.471 1.00 55.97 182 TRP A C 1
ATOM 1390 O O . TRP A 1 182 ? -49.925 10.333 13.394 1.00 55.97 182 TRP A O 1
ATOM 1400 N N . GLU A 1 183 ? -48.263 11.600 12.590 1.00 54.69 183 GLU A N 1
ATOM 1401 C CA . GLU A 1 183 ? -47.442 11.553 13.807 1.00 54.69 183 GLU A CA 1
ATOM 1402 C C . GLU A 1 183 ? -48.137 12.167 15.024 1.00 54.69 183 GLU A C 1
ATOM 1404 O O . GLU A 1 183 ? -48.070 11.621 16.129 1.00 54.69 183 GLU A O 1
ATOM 1409 N N . ARG A 1 184 ? -48.841 13.288 14.830 1.00 59.12 184 ARG A N 1
ATOM 1410 C CA . ARG A 1 184 ? -49.637 13.915 15.891 1.00 59.12 184 ARG A CA 1
ATOM 1411 C C . ARG A 1 184 ? -50.804 13.030 16.321 1.00 59.12 184 ARG A C 1
ATOM 1413 O O . ARG A 1 184 ? -51.045 12.913 17.518 1.00 59.12 184 ARG A O 1
ATOM 1420 N N . GLU A 1 185 ? -51.495 12.385 15.385 1.00 58.81 185 GLU A N 1
ATOM 1421 C CA . GLU A 1 185 ? -52.622 11.487 15.673 1.00 58.81 185 GLU A CA 1
ATOM 1422 C C . GLU A 1 185 ? -52.176 10.175 16.345 1.00 58.81 185 GLU A C 1
ATOM 1424 O O . GLU A 1 185 ? -52.846 9.709 17.272 1.00 58.81 185 GLU A O 1
ATOM 1429 N N . LEU A 1 186 ? -51.013 9.631 15.959 1.00 55.59 186 LEU A N 1
ATOM 1430 C CA . LEU A 1 186 ? -50.358 8.495 16.624 1.00 55.59 186 LEU A CA 1
ATOM 1431 C C . LEU A 1 186 ? -49.989 8.840 18.069 1.00 55.59 186 LEU A C 1
ATOM 1433 O O . LEU A 1 186 ? -50.343 8.111 18.996 1.00 55.59 186 LEU A O 1
ATOM 1437 N N . ARG A 1 187 ? -49.321 9.982 18.277 1.00 52.09 187 ARG A N 1
ATOM 1438 C CA . ARG A 1 187 ? -48.903 10.446 19.611 1.00 52.09 187 ARG A CA 1
ATOM 1439 C C . ARG A 1 187 ? -50.084 10.850 20.497 1.00 52.09 187 ARG A C 1
ATOM 1441 O O . ARG A 1 187 ? -49.996 10.716 21.713 1.00 52.09 187 ARG A O 1
ATOM 1448 N N . ALA A 1 188 ? -51.192 11.298 19.906 1.00 57.72 188 ALA A N 1
ATOM 1449 C CA . ALA A 1 188 ? -52.445 11.581 20.605 1.00 57.72 188 ALA A CA 1
ATOM 1450 C C . ALA A 1 188 ? -53.298 10.323 20.878 1.00 57.72 188 ALA A C 1
ATOM 1452 O O . ALA A 1 188 ? -54.384 10.442 21.448 1.00 57.72 188 ALA A O 1
ATOM 1453 N N . GLY A 1 189 ? -52.849 9.132 20.456 1.00 49.72 189 GLY A N 1
ATOM 1454 C CA . GLY A 1 189 ? -53.578 7.871 20.630 1.00 49.72 189 GLY A CA 1
ATOM 1455 C C . GLY A 1 189 ? -54.924 7.817 19.895 1.00 49.72 189 GLY A C 1
ATOM 1456 O O . GLY A 1 189 ? -55.801 7.057 20.294 1.00 49.72 189 GLY A O 1
ATOM 1457 N N . SER A 1 190 ? -55.120 8.647 18.862 1.00 49.28 190 SER A N 1
ATOM 1458 C CA . SER A 1 190 ? -56.418 8.838 18.188 1.00 49.28 190 SER A CA 1
ATOM 1459 C C . SER A 1 190 ? -56.585 8.068 16.878 1.00 49.28 190 SER A C 1
ATOM 1461 O O . SER A 1 190 ? -57.668 8.109 16.292 1.00 49.28 190 SER A O 1
ATOM 1463 N N . LEU A 1 191 ? -55.567 7.339 16.415 1.00 43.62 191 LEU A N 1
ATOM 1464 C CA . LEU A 1 191 ? -55.715 6.500 15.228 1.00 43.62 191 LEU A CA 1
ATOM 1465 C C . LEU A 1 191 ? -56.587 5.282 15.546 1.00 43.62 191 LEU A C 1
ATOM 1467 O O . LEU A 1 191 ? -56.167 4.342 16.221 1.00 43.62 191 LEU A O 1
ATOM 1471 N N . LYS A 1 192 ? -57.827 5.319 15.050 1.00 43.31 192 LYS A N 1
ATOM 1472 C CA . LYS A 1 192 ? -58.664 4.127 14.926 1.00 43.31 192 LYS A CA 1
ATOM 1473 C C . LYS A 1 192 ? -58.025 3.221 13.876 1.00 43.31 192 LYS A C 1
ATOM 1475 O O . LYS A 1 192 ? -57.841 3.650 12.741 1.00 43.31 192 LYS A O 1
ATOM 1480 N N . THR A 1 193 ? -57.672 2.015 14.308 1.00 37.88 193 THR A N 1
ATOM 1481 C CA . THR A 1 193 ? -57.282 0.876 13.463 1.00 37.88 193 THR A CA 1
ATOM 1482 C C . THR A 1 193 ? -58.247 0.639 12.316 1.00 37.88 193 THR A C 1
ATOM 1484 O O . THR A 1 193 ? -59.470 0.726 12.588 1.00 37.88 193 THR A O 1
#

Solvent-accessible surface area (backbone atoms only — not comparable to full-atom values): 11432 Å² total; per-residue (Å²): 129,54,76,63,56,52,51,44,52,58,50,58,78,72,58,91,64,96,76,80,48,66,66,58,55,58,71,38,51,67,47,78,50,76,48,30,48,36,60,59,45,62,73,40,89,81,52,69,89,81,55,75,74,30,69,49,25,19,34,19,39,40,34,31,72,87,69,52,74,43,74,10,58,24,69,67,97,42,74,91,75,59,44,73,68,61,26,41,50,46,1,43,52,41,26,51,60,58,43,50,62,55,51,44,49,50,52,50,49,52,54,49,55,57,48,49,68,69,70,48,72,76,61,98,61,59,53,83,49,84,48,80,45,74,40,85,88,75,71,29,38,34,44,33,44,37,38,48,58,97,87,41,81,48,74,52,72,48,83,40,73,79,83,71,83,83,50,81,67,55,44,56,74,70,72,46,74,52,70,76,51,52,53,51,33,57,75,68,70,64,68,79,128

Radius of gyration: 28.16 Å; Cα contacts (8 Å, |Δi|>4): 226; chains: 1; bounding box: 81×29×55 Å

pLDDT: mean 76.42, std 22.86, range [37.88, 98.75]

Secondary structure (DSSP, 8-state):
--HHHHHHHHHHTT--S----HHHHHHHEEEEEEEEHHHHHHTSSSPPPPPGGGGT-EEEEEEETTS-EEEEEE--S-GGG--HHHHHHHHHHHHHHHHHHHHHHHHHHHHHHHHHHHHS---SSS--EEEEEEETTTTEEEEEEEEEETTEEEEEEEEE-TTS---HHHHHHTTPPPHHHHHHHHHTT----

Mean predicted aligned error: 15.92 Å

Foldseek 3Di:
DPPQQVVQVVCVVPDDDDFDGPVNL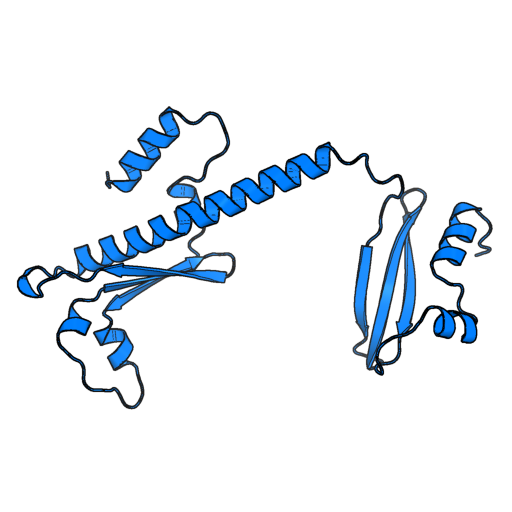VVFFPDKDKDFQQVVQVPDVVRDDDDPQRRQKIWMWTQTNVRDIFIFIDGDPDPVPRDRVVRNVRSVVRRSVVVRVVVRVVVVVVVVVVVVVVPDDPPPFADFDFDWDQDPVPRWIKTKTWGQDPNDIDIDIDTHHPPDDDDPVNCVVVVHPDPVRVVVCVVVVNDDD

Sequence (193 aa):
MSSMEEADKAAAAVSKEPRVSLADIEAQIASEYRFTAADAVHGLTPPPPIVEPLKILSICILVMKNGFTVIGKSAPASPANYNRELGFKFARDDAIRQLWPLMGFNLRQHLYEGSLLLDEPLPADPTRVDDVGRDLHTDSFLVTRSLVFNGQRVTHGVHVPDDGIMTDMDAKAAGLPLLDQWERELRAGSLKT

Nearest PDB structures (foldseek):
  4wpy-assembly1_A-2  TM=6.109E-01  e=5.052E-01  Mycobacterium tuberculosis H37Rv
  6m9y-assembly1_C  TM=4.034E-01  e=2.464E+00  Branchiostoma floridae
  2k75-assembly1_A  TM=3.263E-01  e=2.464E+00  Thermoplasma acidophilum
  3by0-assembly3_C  TM=2.791E-01  e=2.613E+00  unclassified
  6dfw-assembly2_D  TM=2.047E-01  e=9.635E-01  Mus musculus